Protein AF-A0A7X2PR25-F1 (afdb_monomer)

pLDDT: mean 84.82, std 14.78, range [32.62, 98.62]

Solvent-accessible surface area (backbone atoms only — not comparable to full-atom values): 17372 Å² total; per-residue (Å²): 118,84,90,76,64,75,69,48,76,54,63,81,80,82,67,88,71,56,60,63,46,64,63,50,50,54,50,14,52,49,30,36,76,72,67,39,48,70,64,11,59,69,45,47,76,82,60,57,52,80,49,73,50,61,50,38,61,45,50,44,28,50,53,42,59,85,92,48,44,73,52,78,23,48,79,36,41,43,49,41,97,84,40,73,79,85,50,60,90,47,39,72,68,87,49,50,49,30,48,68,75,87,45,59,40,67,55,57,40,66,45,67,88,62,92,65,80,80,70,97,30,67,47,63,64,75,9,27,57,67,64,72,66,59,55,54,47,43,21,72,56,40,76,55,44,81,36,93,67,20,56,61,35,71,35,55,19,61,50,42,53,60,11,51,53,49,31,52,48,32,60,75,63,73,34,32,36,44,34,23,38,35,79,36,9,46,17,49,45,28,16,51,36,51,22,45,78,69,74,44,44,86,32,49,47,25,44,36,27,36,64,33,52,46,62,40,47,53,33,44,43,54,50,76,79,32,23,78,28,21,36,39,38,38,36,45,34,48,52,75,84,55,64,57,42,47,51,42,26,50,49,31,39,50,38,32,74,73,65,45,51,76,32,52,46,42,70,48,48,37,57,74,44,99,47,79,77,31,50,31,27,27,90,62,32,83,70,18,78,45,20,68,63,54,48,48,54,55,50,52,53,44,64,75,58,36,84,74,78,76,74,77,74,75,79,83,125

Sequence (317 aa):
MRKGISTYLVDQAGRGRSGFDESVIQEGAAMIRNGDVKGGMALLPGFPRITDNGAWTRWFGHLDPPGSNILTGKLIRHSDAADPQTDGAVHGNDYIPAYPLAAGDSSVAARSGAIGQAPAGPNDYLALEYYKQLVPNSEVTLPGSICNACEPKEIAPANTWTPLDLALLVEKLGGAVVATHSQSGAMGHHMVRILKERGHLGLLKGLVTIEGSCSLPNSGLKAGDFDTIPYLALKGNYTATSEVCQTTVDQINARRAEGHGSAKAEYIKLDEVKNPVFKGTTHMMMLGTNHLDVADVILNWTDENIPLKKAAGKPKK

Nearest PDB structures (foldseek):
  4j7a-assembly2_C  TM=5.927E-01  e=1.042E-02  uncultured bacterium
  4wy5-assembly1_B  TM=5.356E-01  e=2.531E-03  Rhizomucor miehei
  5iq3-assembly1_A  TM=6.473E-01  e=3.156E-02  uncultured bacterium
  6z69-assembly1_A  TM=5.310E-01  e=1.705E-02  Pseudonocardia thermophila

Foldseek 3Di:
DVPPADEDEPAPPDDPPLPADCVLLVVLVVCVVVPNPVVSVVSDDDFDWQDLQRQLVQAFADWPPPPDGLFGTDRDGQLRPPGDPPLVVFADNPDTALFPQVDFDPCQQVVPPPPDDDRNGRSRSVRGPVVSSRDGNNLQNPAWAADPLAVVRTGGSLLHPLLVVVLVVLVVVQAHAYEYAAACLSSQLLVCLVCVVVVNNVRYQEYEYQNYADANRNNSHDLLSCLAHAYEYEYAGSDDDDPRLVVSQVRVVVCVVVVRHDAHYDYDYQVPPPDCLRRNQGRVNCNGNSNVVVVCVVVVSCVVGGDDDDPPPDPDD

Structure (mmCIF, N/CA/C/O backbone):
data_AF-A0A7X2PR25-F1
#
_entry.id   AF-A0A7X2PR25-F1
#
loop_
_atom_site.group_PDB
_atom_site.id
_atom_site.type_symbol
_atom_site.label_atom_id
_atom_site.label_alt_id
_atom_site.label_comp_id
_atom_site.label_asym_id
_atom_site.label_entity_id
_atom_site.label_seq_id
_atom_site.pdbx_PDB_ins_code
_atom_site.Cartn_x
_atom_site.Cartn_y
_atom_site.Cartn_z
_atom_site.occupancy
_atom_site.B_iso_or_equiv
_atom_site.auth_seq_id
_atom_site.auth_comp_id
_atom_site.auth_asym_id
_atom_site.auth_atom_id
_atom_site.pdbx_PDB_model_num
ATOM 1 N N . MET A 1 1 ? -6.107 -20.885 10.056 1.00 48.97 1 MET A N 1
ATOM 2 C CA . MET A 1 1 ? -6.014 -19.493 10.547 1.00 48.97 1 MET A CA 1
ATOM 3 C C . MET A 1 1 ? -5.283 -19.486 11.876 1.00 48.97 1 MET A C 1
ATOM 5 O O . MET A 1 1 ? -5.781 -20.105 12.811 1.00 48.97 1 MET A O 1
ATOM 9 N N . ARG A 1 2 ? -4.123 -18.826 11.976 1.00 45.19 2 ARG A N 1
ATOM 10 C CA . ARG A 1 2 ? -3.525 -18.526 13.287 1.00 45.19 2 ARG A CA 1
ATOM 11 C C . ARG A 1 2 ? -4.473 -17.536 13.995 1.00 45.19 2 ARG A C 1
ATOM 13 O O . ARG A 1 2 ? -4.915 -16.582 13.368 1.00 45.19 2 ARG A O 1
ATOM 20 N N . LYS A 1 3 ? -4.876 -17.823 15.238 1.00 61.12 3 LYS A N 1
ATOM 21 C CA . LYS A 1 3 ? -5.721 -16.972 16.114 1.00 61.12 3 LYS A CA 1
ATOM 22 C C . LYS A 1 3 ? -7.195 -16.706 15.734 1.00 61.12 3 LYS A C 1
ATOM 24 O O . LYS A 1 3 ? -7.876 -15.974 16.436 1.00 61.12 3 LYS A O 1
ATOM 29 N N . GLY A 1 4 ? -7.743 -17.328 14.688 1.00 58.19 4 GLY A N 1
ATOM 30 C CA . GLY A 1 4 ? -9.192 -17.261 14.401 1.00 58.19 4 GLY A CA 1
ATOM 31 C C . GLY A 1 4 ? -9.723 -15.901 13.913 1.00 58.19 4 GLY A C 1
ATOM 32 O O . GLY A 1 4 ? -10.938 -15.710 13.865 1.00 58.19 4 GLY A O 1
ATOM 33 N N . ILE A 1 5 ? -8.839 -14.980 13.519 1.00 59.59 5 ILE A N 1
ATOM 34 C CA . ILE A 1 5 ? -9.195 -13.674 12.950 1.00 59.59 5 ILE A CA 1
ATOM 35 C C . ILE A 1 5 ? -9.282 -13.805 11.431 1.00 59.59 5 ILE A C 1
ATOM 37 O O . ILE A 1 5 ? -8.290 -14.120 10.776 1.00 59.59 5 ILE A O 1
ATOM 41 N N . SER A 1 6 ? -10.470 -13.564 10.866 1.00 60.88 6 SER A N 1
ATOM 42 C CA . SER A 1 6 ? -10.643 -13.511 9.410 1.00 60.88 6 SER A CA 1
ATOM 43 C C . SER A 1 6 ? -9.975 -12.249 8.863 1.00 60.88 6 SER A C 1
ATOM 45 O O . SER A 1 6 ? -10.562 -11.168 8.908 1.00 60.88 6 SER A O 1
ATOM 47 N N . THR A 1 7 ? -8.748 -12.405 8.372 1.00 61.25 7 THR A N 1
ATOM 48 C CA . THR A 1 7 ? -7.957 -11.339 7.748 1.00 61.25 7 THR A CA 1
ATOM 49 C C . THR A 1 7 ? -7.910 -11.553 6.244 1.00 61.25 7 THR A C 1
ATOM 51 O O . THR A 1 7 ? -7.587 -12.647 5.780 1.00 61.25 7 THR A O 1
ATOM 54 N N . TYR A 1 8 ? -8.208 -10.497 5.491 1.00 65.62 8 TYR A N 1
ATOM 55 C CA . TYR A 1 8 ? -8.125 -10.497 4.036 1.00 65.62 8 TYR A CA 1
ATOM 56 C C . TYR A 1 8 ? -6.969 -9.592 3.630 1.00 65.62 8 TYR A C 1
ATOM 58 O O . TYR A 1 8 ? -6.964 -8.398 3.938 1.00 65.62 8 TYR A O 1
ATOM 66 N N . LEU A 1 9 ? -5.972 -10.189 2.984 1.00 63.75 9 LEU A N 1
ATOM 67 C CA . LEU A 1 9 ? -4.857 -9.461 2.406 1.00 63.75 9 LEU A CA 1
ATOM 68 C C . LEU A 1 9 ? -5.239 -9.050 0.987 1.00 63.75 9 LEU A C 1
ATOM 70 O O . LEU A 1 9 ? -5.514 -9.903 0.143 1.00 63.75 9 LEU A O 1
ATOM 74 N N . VAL A 1 10 ? -5.254 -7.746 0.744 1.00 62.91 10 VAL A N 1
ATOM 75 C CA . VAL A 1 10 ? -5.417 -7.173 -0.587 1.00 62.91 10 VAL A CA 1
ATOM 76 C C . VAL A 1 10 ? -4.028 -6.885 -1.128 1.00 62.91 10 VAL A C 1
ATOM 78 O O . VAL A 1 10 ? -3.512 -5.769 -1.039 1.00 62.91 10 VAL A O 1
ATOM 81 N N . ASP A 1 11 ? -3.417 -7.938 -1.649 1.00 60.09 11 ASP A N 1
ATOM 82 C CA . ASP A 1 11 ? -2.141 -7.869 -2.344 1.00 60.09 11 ASP A CA 1
ATOM 83 C C . ASP A 1 11 ? -2.355 -8.275 -3.807 1.00 60.09 11 ASP A C 1
ATOM 85 O O . ASP A 1 11 ? -3.108 -9.208 -4.099 1.00 60.09 11 ASP A O 1
ATOM 89 N N . GLN A 1 12 ? -1.716 -7.567 -4.739 1.00 50.91 12 GLN A N 1
ATOM 90 C CA . GLN A 1 12 ? -1.838 -7.809 -6.181 1.00 50.91 12 GLN A CA 1
ATOM 91 C C . GLN A 1 12 ? -1.018 -9.028 -6.632 1.00 50.91 12 GLN A C 1
ATOM 93 O O . GLN A 1 12 ? -0.518 -9.065 -7.752 1.00 50.91 12 GLN A O 1
ATOM 98 N N . ALA A 1 13 ? -0.846 -10.043 -5.785 1.00 35.53 13 ALA A N 1
ATOM 99 C CA . ALA A 1 13 ? 0.068 -11.139 -6.063 1.00 35.53 13 ALA A CA 1
ATOM 100 C C . ALA A 1 13 ? -0.389 -11.985 -7.273 1.00 35.53 13 ALA A C 1
ATOM 102 O O . ALA A 1 13 ? -1.203 -12.903 -7.172 1.00 35.53 13 ALA A O 1
ATOM 103 N N . GLY A 1 14 ? 0.208 -11.700 -8.433 1.00 35.22 14 GLY A N 1
ATOM 104 C CA . GLY A 1 14 ? 0.633 -12.728 -9.383 1.00 35.22 14 GLY A CA 1
ATOM 105 C C . GLY A 1 14 ? -0.342 -13.181 -10.470 1.00 35.22 14 GLY A C 1
ATOM 106 O O . GLY A 1 14 ? -0.040 -14.168 -11.135 1.00 35.22 14 GLY A O 1
ATOM 107 N N . ARG A 1 15 ? -1.464 -12.493 -10.718 1.00 32.62 15 ARG A N 1
ATOM 108 C CA . ARG A 1 15 ? -2.238 -12.582 -11.979 1.00 32.62 15 ARG A CA 1
ATOM 109 C C . ARG A 1 15 ? -3.152 -11.364 -12.091 1.00 32.62 15 ARG A C 1
ATOM 111 O O . ARG A 1 15 ? -4.048 -11.207 -11.269 1.00 32.62 15 ARG A O 1
ATOM 118 N N . GLY A 1 16 ? -2.919 -10.530 -13.107 1.00 38.34 16 GLY A N 1
ATOM 119 C CA . GLY A 1 16 ? -3.658 -9.297 -13.392 1.00 38.34 16 GLY A CA 1
ATOM 120 C C . GLY A 1 16 ? -5.164 -9.513 -13.539 1.00 38.34 16 GLY A C 1
ATOM 121 O O . GLY A 1 16 ? -5.675 -9.729 -14.633 1.00 38.34 16 GLY A O 1
ATOM 122 N N . ARG A 1 17 ? -5.871 -9.469 -12.411 1.00 49.19 17 ARG A N 1
ATOM 123 C CA . ARG A 1 17 ? -7.314 -9.221 -12.345 1.00 49.19 17 ARG A CA 1
ATOM 124 C C . ARG A 1 17 ? -7.621 -7.963 -11.537 1.00 49.19 17 ARG A C 1
ATOM 126 O O . ARG A 1 17 ? -8.722 -7.827 -11.018 1.00 49.19 17 ARG A O 1
ATOM 133 N N . SER A 1 18 ? -6.667 -7.041 -11.450 1.00 58.44 18 SER A N 1
ATOM 134 C CA . SER A 1 18 ? -6.999 -5.623 -11.335 1.00 58.44 18 SER A CA 1
ATOM 135 C C . SER A 1 18 ? -7.824 -5.304 -12.587 1.00 58.44 18 SER A C 1
ATOM 137 O O . SER A 1 18 ? -7.409 -5.676 -13.689 1.00 58.44 18 SER A O 1
ATOM 139 N N . GLY A 1 19 ? -9.037 -4.765 -12.440 1.00 68.12 19 GLY A N 1
ATOM 140 C CA . GLY A 1 19 ? -9.926 -4.530 -13.585 1.00 68.12 19 GLY A CA 1
ATOM 141 C C . GLY A 1 19 ? -9.193 -3.805 -14.722 1.00 68.12 19 GLY A C 1
ATOM 142 O O . GLY A 1 19 ? -8.324 -2.975 -14.464 1.00 68.12 19 GLY A O 1
ATOM 143 N N . PHE A 1 20 ? -9.483 -4.148 -15.975 1.00 82.81 20 PHE A N 1
ATOM 144 C CA . PHE A 1 20 ? -8.856 -3.509 -17.131 1.00 82.81 20 PHE A CA 1
ATOM 145 C C . PHE A 1 20 ? -9.855 -3.336 -18.272 1.00 82.81 20 PHE A C 1
ATOM 147 O O . PHE A 1 20 ? -10.776 -4.140 -18.418 1.00 82.81 20 PHE A O 1
ATOM 154 N N . ASP A 1 21 ? -9.655 -2.294 -19.073 1.00 84.88 21 ASP A N 1
ATOM 155 C CA . ASP A 1 21 ? -10.381 -2.054 -20.313 1.00 84.88 21 ASP A CA 1
ATOM 156 C C . ASP A 1 21 ? -9.527 -2.512 -21.502 1.00 84.88 21 ASP A C 1
ATOM 158 O O . ASP A 1 21 ? -8.534 -1.881 -21.873 1.00 84.88 21 ASP A O 1
ATOM 162 N N . GLU A 1 22 ? -9.899 -3.648 -22.094 1.00 87.25 22 GLU A N 1
ATOM 163 C CA . GLU A 1 22 ? -9.218 -4.184 -23.275 1.00 87.25 22 GLU A CA 1
ATOM 164 C C . GLU A 1 22 ? -9.413 -3.295 -24.512 1.00 87.25 22 GLU A C 1
ATOM 166 O O . GLU A 1 22 ? -8.563 -3.288 -25.407 1.00 87.25 22 GLU A O 1
ATOM 171 N N . SER A 1 23 ? -10.519 -2.544 -24.578 1.00 88.69 23 SER A N 1
ATOM 172 C CA . SER A 1 23 ? -10.903 -1.811 -25.786 1.00 88.69 23 SER A CA 1
ATOM 173 C C . SER A 1 23 ? -9.858 -0.769 -26.177 1.00 88.69 23 SER A C 1
ATOM 175 O O . SER A 1 23 ? -9.496 -0.692 -27.348 1.00 88.69 23 SER A O 1
ATOM 177 N N . VAL A 1 24 ? -9.265 -0.085 -25.195 1.00 86.88 24 VAL A N 1
ATOM 178 C CA . VAL A 1 24 ? -8.202 0.912 -25.388 1.00 86.88 24 VAL A CA 1
ATOM 179 C C . VAL A 1 24 ? -6.967 0.303 -26.070 1.00 86.88 24 VAL A C 1
ATOM 181 O O . VAL A 1 24 ? -6.376 0.897 -26.973 1.00 86.88 24 VAL A O 1
ATOM 184 N N . ILE A 1 25 ? -6.592 -0.923 -25.687 1.00 89.06 25 ILE A N 1
ATOM 185 C CA . ILE A 1 25 ? -5.450 -1.637 -26.277 1.00 89.06 25 ILE A CA 1
ATOM 186 C C . ILE A 1 25 ? -5.783 -2.083 -27.703 1.00 89.06 25 ILE A C 1
ATOM 188 O O . ILE A 1 25 ? -4.958 -1.941 -28.609 1.00 89.06 25 ILE A O 1
ATOM 192 N N . GLN A 1 26 ? -6.987 -2.622 -27.913 1.00 92.12 26 GLN A N 1
ATOM 193 C CA . GLN A 1 26 ? -7.424 -3.101 -29.225 1.00 92.12 26 GLN A CA 1
ATOM 194 C C . GLN A 1 26 ? -7.582 -1.957 -30.231 1.00 92.12 26 GLN A C 1
ATOM 196 O O . GLN A 1 26 ? -7.205 -2.117 -31.394 1.00 92.12 26 GLN A O 1
ATOM 201 N N . GLU A 1 27 ? -8.075 -0.802 -29.786 1.00 93.31 27 GLU A N 1
ATOM 202 C CA . GLU A 1 27 ? -8.177 0.416 -30.587 1.00 93.31 27 GLU A CA 1
ATOM 203 C C . GLU A 1 27 ? -6.787 0.919 -30.986 1.00 93.31 27 GLU A C 1
ATOM 205 O O . GLU A 1 27 ? -6.514 1.080 -32.178 1.00 93.31 27 GLU A O 1
ATOM 210 N N . GLY A 1 28 ? -5.861 1.037 -30.027 1.00 93.50 28 GLY A N 1
ATOM 211 C CA . GLY A 1 28 ? -4.474 1.405 -30.316 1.00 93.50 28 GLY A CA 1
ATOM 212 C C . GLY A 1 28 ? -3.805 0.449 -31.310 1.00 93.50 28 GLY A C 1
ATOM 213 O O . GLY A 1 28 ? -3.179 0.876 -32.284 1.00 93.50 28 GLY A O 1
ATOM 214 N N . ALA A 1 29 ? -4.002 -0.860 -31.133 1.00 92.50 29 ALA A N 1
ATOM 215 C CA . ALA A 1 29 ? -3.489 -1.874 -32.051 1.00 92.50 29 ALA A CA 1
ATOM 216 C C . ALA A 1 29 ? -4.117 -1.777 -33.454 1.00 92.50 29 ALA A C 1
ATOM 218 O O . ALA A 1 29 ? -3.425 -1.977 -34.455 1.00 92.50 29 ALA A O 1
ATOM 219 N N . ALA A 1 30 ? -5.414 -1.475 -33.552 1.00 95.25 30 ALA A N 1
ATOM 220 C CA . ALA A 1 30 ? -6.093 -1.272 -34.827 1.00 95.25 30 ALA A CA 1
ATOM 221 C C . ALA A 1 30 ? -5.568 -0.027 -35.559 1.00 95.25 30 ALA A C 1
ATOM 223 O O . ALA A 1 30 ? -5.300 -0.105 -36.758 1.00 95.25 30 ALA A O 1
ATOM 224 N N . MET A 1 31 ? -5.343 1.080 -34.845 1.00 96.56 31 MET A N 1
ATOM 225 C CA . MET A 1 3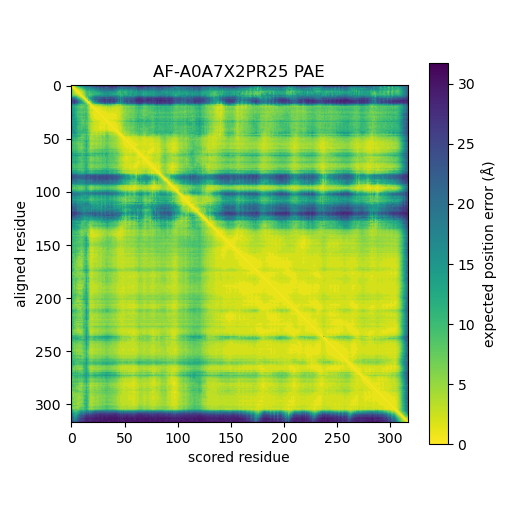1 ? -4.753 2.300 -35.408 1.00 96.56 31 MET A CA 1
ATOM 226 C C . MET A 1 31 ? -3.351 2.047 -35.974 1.00 96.56 31 MET A C 1
ATOM 228 O O . MET A 1 31 ? -3.080 2.418 -37.116 1.00 96.56 31 MET A O 1
ATOM 232 N N . ILE A 1 32 ? -2.499 1.321 -35.236 1.00 95.94 32 ILE A N 1
ATOM 233 C CA . ILE A 1 32 ? -1.157 0.933 -35.702 1.00 95.94 32 ILE A CA 1
ATOM 234 C C . ILE A 1 32 ? -1.245 0.096 -36.985 1.00 95.94 32 ILE A C 1
ATOM 236 O O . ILE A 1 32 ? -0.543 0.387 -37.954 1.00 95.94 32 ILE A O 1
ATOM 240 N N . ARG A 1 33 ? -2.124 -0.918 -37.027 1.00 95.38 33 ARG A N 1
ATOM 241 C CA . ARG A 1 33 ? -2.319 -1.761 -38.224 1.00 95.38 33 ARG A CA 1
ATOM 242 C C . ARG A 1 33 ? -2.803 -0.966 -39.439 1.00 95.38 33 ARG A C 1
ATOM 244 O O . ARG A 1 33 ? -2.464 -1.325 -40.561 1.00 95.38 33 ARG A O 1
ATOM 251 N N . ASN A 1 34 ? -3.547 0.112 -39.211 1.00 96.19 34 ASN A N 1
ATOM 252 C CA . ASN A 1 34 ? -4.067 0.993 -40.255 1.00 96.19 34 ASN A CA 1
ATOM 253 C C . ASN A 1 34 ? -3.103 2.136 -40.630 1.00 96.19 34 ASN A C 1
ATOM 255 O O . ASN A 1 34 ? -3.469 3.010 -41.412 1.00 96.19 34 ASN A O 1
ATOM 259 N N . GLY A 1 35 ? -1.875 2.133 -40.102 1.00 96.19 35 GLY A N 1
ATOM 260 C CA . GLY A 1 35 ? -0.824 3.093 -40.448 1.00 96.19 35 GLY A CA 1
ATOM 261 C C . GLY A 1 35 ? -0.752 4.333 -39.553 1.00 96.19 35 GLY A C 1
ATOM 262 O O . GLY A 1 35 ? 0.221 5.080 -39.656 1.00 96.19 35 GLY A O 1
ATOM 263 N N . ASP A 1 36 ? -1.696 4.537 -38.628 1.00 96.12 36 ASP A N 1
ATOM 264 C CA . ASP A 1 36 ? -1.604 5.593 -37.613 1.00 96.12 36 ASP A CA 1
ATOM 265 C C . ASP A 1 36 ? -0.841 5.099 -36.379 1.00 96.12 36 ASP A C 1
ATOM 267 O O . ASP A 1 36 ? -1.388 4.834 -35.305 1.00 96.12 36 ASP A O 1
ATOM 271 N N . VAL A 1 37 ? 0.472 4.958 -36.552 1.00 95.56 37 VAL A N 1
ATOM 272 C CA . VAL A 1 37 ? 1.366 4.497 -35.485 1.00 95.56 37 VAL A CA 1
ATOM 273 C C . VAL A 1 37 ? 1.380 5.481 -34.314 1.00 95.56 37 VAL A C 1
ATOM 275 O O . VAL A 1 37 ? 1.369 5.060 -33.162 1.00 95.56 37 VAL A O 1
ATOM 278 N N . LYS A 1 38 ? 1.388 6.793 -34.582 1.00 95.25 38 LYS A N 1
ATOM 279 C CA . LYS A 1 38 ? 1.473 7.813 -33.528 1.00 95.25 38 LYS A CA 1
ATOM 280 C C . LYS A 1 38 ? 0.204 7.837 -32.677 1.00 95.25 38 LYS A C 1
ATOM 282 O O . LYS A 1 38 ? 0.315 7.858 -31.454 1.00 95.25 38 LYS A O 1
ATOM 287 N N . GLY A 1 39 ? -0.968 7.832 -33.310 1.00 93.31 39 GLY A N 1
ATOM 288 C CA . GLY A 1 39 ? -2.249 7.803 -32.613 1.00 93.31 39 GLY A CA 1
ATOM 289 C C . GLY A 1 39 ? -2.443 6.499 -31.844 1.00 93.31 39 GLY A C 1
ATOM 290 O O . GLY A 1 39 ? -2.768 6.532 -30.661 1.00 93.31 39 GLY A O 1
ATOM 291 N N . GLY A 1 40 ? -2.120 5.357 -32.457 1.00 92.75 40 GLY A N 1
ATOM 292 C CA . GLY A 1 40 ? -2.239 4.072 -31.775 1.00 92.75 40 GLY A CA 1
ATOM 293 C C . GLY A 1 40 ? -1.292 3.917 -30.582 1.00 92.75 40 GLY A C 1
ATOM 294 O O . GLY A 1 40 ? -1.711 3.442 -29.530 1.00 92.75 40 GLY A O 1
ATOM 295 N N . MET A 1 41 ? -0.046 4.395 -30.684 1.00 91.44 41 MET A N 1
ATOM 296 C CA . MET A 1 41 ? 0.888 4.423 -29.549 1.00 91.44 41 MET A CA 1
ATOM 297 C C . MET A 1 41 ? 0.440 5.370 -28.428 1.00 91.44 41 MET A C 1
ATOM 299 O O . MET A 1 41 ? 0.775 5.123 -27.274 1.00 91.44 41 MET A O 1
ATOM 303 N N . ALA A 1 42 ? -0.311 6.432 -28.740 1.00 90.62 42 ALA A N 1
ATOM 304 C CA . ALA A 1 42 ? -0.849 7.353 -27.737 1.00 90.62 42 ALA A CA 1
ATOM 305 C C . ALA A 1 42 ? -2.007 6.750 -26.922 1.00 90.62 42 ALA A C 1
ATOM 307 O O . ALA A 1 42 ? -2.245 7.196 -25.802 1.00 90.62 42 ALA A O 1
ATOM 308 N N . LEU A 1 43 ? -2.707 5.744 -27.462 1.00 87.31 43 LEU A N 1
ATOM 309 C CA . LEU A 1 43 ? -3.751 5.008 -26.743 1.00 87.31 43 LEU A CA 1
ATOM 310 C C . LEU A 1 43 ? -3.192 3.899 -25.851 1.00 87.31 43 LEU A C 1
ATOM 312 O O . LEU A 1 43 ? -3.844 3.507 -24.889 1.00 87.31 43 LEU A O 1
ATOM 316 N N . LEU A 1 44 ? -1.996 3.380 -26.143 1.00 85.31 44 LEU A N 1
ATOM 317 C CA . LEU A 1 44 ? -1.433 2.297 -25.348 1.00 85.31 44 LEU A CA 1
ATOM 318 C C . LEU A 1 44 ? -1.096 2.788 -23.928 1.00 85.31 44 LEU A C 1
ATOM 320 O O . LEU A 1 44 ? -0.267 3.688 -23.763 1.00 85.31 44 LEU A O 1
ATOM 324 N N . PRO A 1 45 ? -1.703 2.194 -22.888 1.00 82.06 45 PRO A N 1
ATOM 325 C CA . PRO A 1 45 ? -1.512 2.635 -21.518 1.00 82.06 45 PRO A CA 1
ATOM 326 C C . PRO A 1 45 ? -0.091 2.321 -21.044 1.00 82.06 45 PRO A C 1
ATOM 328 O O . PRO A 1 45 ? 0.432 1.218 -21.228 1.00 82.06 45 PRO A O 1
ATOM 331 N N . GLY A 1 46 ? 0.520 3.278 -20.349 1.00 82.81 46 GLY A N 1
ATOM 332 C CA . GLY A 1 46 ? 1.674 2.985 -19.512 1.00 82.81 46 GLY A CA 1
ATOM 333 C C . GLY A 1 46 ? 1.203 2.229 -18.277 1.00 82.81 46 GLY A C 1
ATOM 334 O O . GLY A 1 46 ? 0.516 2.806 -17.441 1.00 82.81 46 GLY A O 1
ATOM 335 N N . PHE A 1 47 ? 1.563 0.954 -18.148 1.00 80.56 47 PHE A N 1
ATOM 336 C CA . PHE A 1 47 ? 1.240 0.171 -16.958 1.00 80.56 47 PHE A CA 1
ATOM 337 C C . PHE A 1 47 ? 2.213 0.506 -15.820 1.00 80.56 47 PHE A C 1
ATOM 339 O O . PHE A 1 47 ? 3.385 0.118 -15.892 1.00 80.56 47 PHE A O 1
ATOM 346 N N . PRO A 1 48 ? 1.782 1.231 -14.771 1.00 78.19 48 PRO A N 1
ATOM 347 C CA . PRO A 1 48 ? 2.684 1.649 -13.717 1.00 78.19 48 PRO A CA 1
ATOM 348 C C . PRO A 1 48 ? 3.114 0.444 -12.882 1.00 78.19 48 PRO A C 1
ATOM 350 O O . PRO A 1 48 ? 2.298 -0.362 -12.434 1.00 78.19 48 PRO A O 1
ATOM 353 N N . ARG A 1 49 ? 4.419 0.381 -12.635 1.00 82.69 49 ARG A N 1
ATOM 354 C CA . ARG A 1 49 ? 5.081 -0.453 -11.633 1.00 82.69 49 ARG A CA 1
ATOM 355 C C . ARG A 1 49 ? 6.329 0.285 -11.162 1.00 82.69 49 ARG A C 1
ATOM 357 O O . ARG A 1 49 ? 6.822 1.167 -11.870 1.00 82.69 49 ARG A O 1
ATOM 364 N N . ILE A 1 50 ? 6.874 -0.075 -10.002 1.00 83.38 50 ILE A N 1
ATOM 365 C CA . ILE A 1 50 ? 8.229 0.378 -9.674 1.00 83.38 50 ILE A CA 1
ATOM 366 C C . ILE A 1 50 ? 9.208 -0.166 -10.725 1.00 83.38 50 ILE A C 1
ATOM 368 O O . ILE A 1 50 ? 9.051 -1.285 -11.219 1.00 83.38 50 ILE A O 1
ATOM 372 N N . THR A 1 51 ? 10.185 0.651 -11.112 1.00 84.56 51 THR A N 1
ATOM 373 C CA . THR A 1 51 ? 11.212 0.248 -12.075 1.00 84.56 51 THR A CA 1
ATOM 374 C C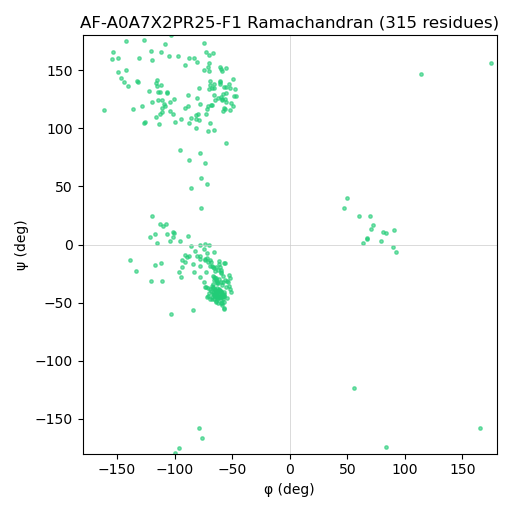 . THR A 1 51 ? 12.158 -0.772 -11.450 1.00 84.56 51 THR A C 1
ATOM 376 O O . THR A 1 51 ? 12.389 -0.747 -10.243 1.00 84.56 51 THR A O 1
ATOM 379 N N . ASP A 1 52 ? 12.759 -1.635 -12.268 1.00 82.56 52 ASP A N 1
ATOM 380 C CA . ASP A 1 52 ? 13.708 -2.647 -11.777 1.00 82.56 52 ASP A CA 1
ATOM 381 C C . ASP A 1 52 ? 14.934 -1.998 -11.118 1.00 82.56 52 ASP A C 1
ATOM 383 O O . ASP A 1 52 ? 15.383 -2.442 -10.062 1.00 82.56 52 ASP A O 1
ATOM 387 N N . ASN A 1 53 ? 15.403 -0.880 -11.691 1.00 85.00 53 ASN A N 1
ATOM 388 C CA . ASN A 1 53 ? 16.407 -0.010 -11.079 1.00 85.00 53 ASN A CA 1
ATOM 389 C C . ASN A 1 53 ? 15.959 0.492 -9.708 1.00 85.00 53 ASN A C 1
ATOM 391 O O . ASN A 1 53 ? 16.676 0.316 -8.732 1.00 85.00 53 ASN A O 1
ATOM 395 N N . GLY A 1 54 ? 14.784 1.128 -9.644 1.00 86.75 54 GLY A N 1
ATOM 396 C CA . GLY A 1 54 ? 14.289 1.737 -8.417 1.00 86.75 54 GLY A CA 1
ATOM 397 C C . GLY A 1 54 ? 14.040 0.708 -7.323 1.00 86.75 54 GLY A C 1
ATOM 398 O O . GLY A 1 54 ? 14.250 1.011 -6.157 1.00 86.75 54 GLY A O 1
ATOM 399 N N . ALA A 1 55 ? 13.630 -0.504 -7.687 1.00 85.88 55 ALA A N 1
ATOM 400 C CA . ALA A 1 55 ? 13.478 -1.595 -6.743 1.00 85.88 55 ALA A CA 1
ATOM 401 C C . ALA A 1 55 ? 14.829 -2.084 -6.203 1.00 85.88 55 ALA A C 1
ATOM 403 O O . ALA A 1 55 ? 14.992 -2.206 -4.990 1.00 85.88 55 ALA A O 1
ATOM 404 N N . TRP A 1 56 ? 15.812 -2.308 -7.084 1.00 85.25 56 TRP A N 1
ATOM 405 C CA . TRP A 1 56 ? 17.162 -2.703 -6.675 1.00 85.25 56 TRP A CA 1
ATOM 406 C C . TRP A 1 56 ? 17.777 -1.688 -5.712 1.00 85.25 56 TRP A C 1
ATOM 408 O O . TRP A 1 56 ? 18.127 -2.040 -4.586 1.00 85.25 56 TRP A O 1
ATOM 418 N N . THR A 1 57 ? 17.817 -0.418 -6.123 1.00 86.25 57 THR A N 1
ATOM 419 C CA . THR A 1 57 ? 18.492 0.642 -5.367 1.00 86.25 57 THR A CA 1
ATOM 420 C C . THR A 1 57 ? 17.785 1.057 -4.085 1.00 86.25 57 THR A C 1
ATOM 422 O O . THR A 1 57 ? 18.341 1.829 -3.317 1.00 86.25 57 THR A O 1
ATOM 425 N N . ARG A 1 58 ? 16.540 0.621 -3.861 1.00 86.56 58 ARG A N 1
ATOM 426 C CA . ARG A 1 58 ? 15.805 0.923 -2.623 1.00 86.56 58 ARG A CA 1
ATOM 427 C C . ARG A 1 58 ? 15.922 -0.159 -1.564 1.00 86.56 58 ARG A C 1
ATOM 429 O O . ARG A 1 58 ? 15.721 0.149 -0.397 1.00 86.56 58 ARG A O 1
ATOM 436 N N . TRP A 1 59 ? 16.133 -1.413 -1.957 1.00 86.81 59 TRP A N 1
ATOM 437 C CA . TRP A 1 59 ? 15.948 -2.542 -1.039 1.00 86.81 59 TRP A CA 1
ATOM 438 C C . TRP A 1 59 ? 17.074 -3.561 -1.053 1.00 86.81 59 TRP A C 1
ATOM 440 O O . TRP A 1 59 ? 17.191 -4.335 -0.103 1.00 86.81 59 TRP A O 1
ATOM 450 N N . PHE A 1 60 ? 17.848 -3.626 -2.134 1.00 85.19 60 PHE A N 1
ATOM 451 C CA . PHE A 1 60 ? 18.742 -4.753 -2.366 1.00 85.19 60 PHE A CA 1
ATOM 452 C C . PHE A 1 60 ? 20.202 -4.361 -2.484 1.00 85.19 60 PHE A C 1
ATOM 454 O O . PHE A 1 60 ? 21.044 -5.163 -2.076 1.00 85.19 60 PHE A O 1
ATOM 461 N N . GLY A 1 61 ? 20.517 -3.172 -2.999 1.00 85.19 61 GLY A N 1
ATOM 462 C CA . GLY A 1 61 ? 21.903 -2.744 -3.102 1.00 85.19 61 GLY A CA 1
ATOM 463 C C . GLY A 1 61 ? 22.154 -1.552 -4.015 1.00 85.19 61 GLY A C 1
ATOM 464 O O . GLY A 1 61 ? 21.258 -0.784 -4.335 1.00 85.19 61 GLY A O 1
ATOM 465 N N . HIS A 1 62 ? 23.389 -1.434 -4.488 1.00 86.06 62 HIS A N 1
ATOM 466 C CA . HIS A 1 62 ? 23.874 -0.350 -5.337 1.00 86.06 62 HIS A CA 1
ATOM 467 C C . HIS A 1 62 ? 24.199 -0.823 -6.754 1.00 86.06 62 HIS A C 1
ATOM 469 O O . HIS A 1 62 ? 24.290 -2.022 -7.036 1.00 86.06 62 HIS A O 1
ATOM 475 N N . LEU A 1 63 ? 24.355 0.147 -7.655 1.00 84.94 63 LEU A N 1
ATOM 476 C CA . LEU A 1 63 ? 24.776 -0.052 -9.038 1.00 84.94 63 LEU A CA 1
ATOM 477 C C . LEU A 1 63 ? 26.143 0.603 -9.256 1.00 84.94 63 LEU A C 1
ATOM 479 O O . LEU A 1 63 ? 26.333 1.767 -8.902 1.00 84.94 63 LEU A O 1
ATOM 483 N N . ASP A 1 64 ? 27.069 -0.140 -9.860 1.00 83.69 64 ASP A N 1
ATOM 484 C CA . ASP A 1 64 ? 28.428 0.308 -10.179 1.00 83.69 64 ASP A CA 1
ATOM 485 C C . ASP A 1 64 ? 28.715 0.184 -11.691 1.00 83.69 64 ASP A C 1
ATOM 487 O O . ASP A 1 64 ? 28.420 -0.863 -12.277 1.00 83.69 64 ASP A O 1
ATOM 491 N N . PRO A 1 65 ? 29.273 1.216 -12.355 1.00 87.94 65 PRO A N 1
ATOM 492 C CA . PRO A 1 65 ? 29.582 2.549 -11.828 1.00 87.94 65 PRO A CA 1
ATOM 493 C C . PRO A 1 65 ? 28.323 3.387 -11.543 1.00 87.94 65 PRO A C 1
ATOM 495 O O . PRO A 1 65 ? 27.247 3.082 -12.075 1.00 87.94 65 PRO A O 1
ATOM 498 N N . PRO A 1 66 ? 28.432 4.476 -10.755 1.00 85.69 66 PRO A N 1
ATOM 499 C CA . PRO A 1 66 ? 27.339 5.426 -10.566 1.00 85.69 66 PRO A CA 1
ATOM 500 C C . PRO A 1 66 ? 26.764 5.916 -11.904 1.00 85.69 66 PRO A C 1
ATOM 502 O O . PRO A 1 66 ? 27.504 6.264 -12.822 1.00 85.69 66 PRO A O 1
ATOM 505 N N . GLY A 1 67 ? 25.434 5.943 -12.017 1.00 84.38 67 GLY A N 1
ATOM 506 C CA . GLY A 1 67 ? 24.726 6.308 -13.254 1.00 84.38 67 GLY A CA 1
ATOM 507 C C . GLY A 1 67 ? 24.428 5.137 -14.200 1.00 84.38 67 GLY A C 1
ATOM 508 O O . GLY A 1 67 ? 23.766 5.335 -15.219 1.00 84.38 67 GLY A O 1
ATOM 509 N N . SER A 1 68 ? 24.865 3.920 -13.868 1.00 87.38 68 SER A N 1
ATOM 510 C CA . SER A 1 68 ? 24.449 2.697 -14.564 1.00 87.38 68 SER A CA 1
ATOM 511 C C . SER A 1 68 ? 23.013 2.267 -14.204 1.00 87.38 68 SER A C 1
ATOM 513 O O . SER A 1 68 ? 22.344 2.868 -13.361 1.00 87.38 68 SER A O 1
ATOM 515 N N . ASN A 1 69 ? 22.502 1.239 -14.889 1.00 85.25 69 ASN A N 1
ATOM 516 C CA . ASN A 1 69 ? 21.199 0.621 -14.628 1.00 85.25 69 ASN A CA 1
ATOM 517 C C . ASN A 1 69 ? 21.345 -0.899 -14.447 1.00 85.25 69 ASN A C 1
ATOM 519 O O . ASN A 1 69 ? 22.428 -1.437 -14.650 1.00 85.25 69 ASN A O 1
ATOM 523 N N . ILE A 1 70 ? 20.263 -1.607 -14.115 1.00 77.12 70 ILE A N 1
ATOM 524 C CA . ILE A 1 70 ? 20.312 -3.064 -13.884 1.00 77.12 70 ILE A CA 1
ATOM 525 C C . ILE A 1 70 ? 20.747 -3.894 -15.107 1.00 77.12 70 ILE A C 1
ATOM 527 O O . ILE A 1 70 ? 21.066 -5.070 -14.966 1.00 77.12 70 ILE A O 1
ATOM 531 N N . LEU A 1 71 ? 20.759 -3.307 -16.307 1.00 76.69 71 LEU A N 1
ATOM 532 C CA . LEU A 1 71 ? 21.224 -3.953 -17.537 1.00 76.69 71 LEU A CA 1
ATOM 533 C C . LEU A 1 71 ? 22.684 -3.618 -17.866 1.00 76.69 71 LEU A C 1
ATOM 535 O O . LEU A 1 71 ? 23.318 -4.366 -18.604 1.00 76.69 71 LEU A O 1
ATOM 539 N N . THR A 1 72 ? 23.211 -2.494 -17.378 1.00 78.38 72 THR A N 1
ATO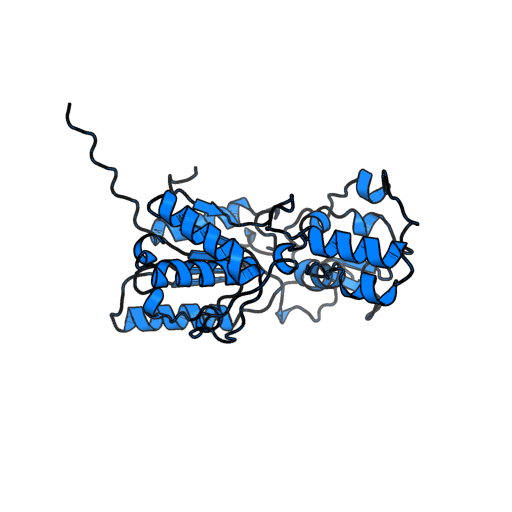M 540 C CA . THR A 1 72 ? 24.537 -1.976 -17.765 1.00 78.38 72 THR A CA 1
ATOM 541 C C . THR A 1 72 ? 25.540 -1.916 -16.619 1.00 78.38 72 THR A C 1
ATOM 543 O O . THR A 1 72 ? 26.735 -1.785 -16.870 1.00 78.38 72 THR A O 1
ATOM 546 N N . GLY A 1 73 ? 25.063 -1.977 -15.379 1.00 79.25 73 GLY A N 1
ATOM 547 C CA . GLY A 1 73 ? 25.859 -1.885 -14.165 1.00 79.25 73 GLY A CA 1
ATOM 548 C C . GLY A 1 73 ? 26.046 -3.226 -13.476 1.00 79.25 73 GLY A C 1
ATOM 549 O O . GLY A 1 73 ? 25.298 -4.182 -13.685 1.00 79.25 73 GLY A O 1
ATOM 550 N N . LYS A 1 74 ? 27.043 -3.274 -12.597 1.00 80.88 74 LYS A N 1
ATOM 551 C CA . LYS A 1 74 ? 27.218 -4.350 -11.632 1.00 80.88 74 LYS A CA 1
ATOM 552 C C . LYS A 1 74 ? 26.287 -4.113 -10.447 1.00 80.88 74 LYS A C 1
ATOM 554 O O . LYS A 1 74 ? 26.329 -3.060 -9.815 1.00 80.88 74 LYS A O 1
ATOM 559 N N . LEU A 1 75 ? 25.479 -5.119 -10.136 1.00 82.06 75 LEU A N 1
ATOM 560 C CA . LEU A 1 75 ? 24.616 -5.145 -8.962 1.00 82.06 75 LEU A CA 1
ATOM 561 C C . LEU A 1 75 ? 25.458 -5.532 -7.738 1.00 82.06 75 LEU A C 1
ATOM 563 O O . LEU A 1 75 ? 25.957 -6.654 -7.655 1.00 82.06 75 LEU A O 1
ATOM 567 N N . ILE A 1 76 ? 25.642 -4.595 -6.811 1.00 83.50 76 ILE A N 1
ATOM 568 C CA . ILE A 1 76 ? 26.342 -4.805 -5.537 1.00 83.50 76 ILE A CA 1
ATOM 569 C C . ILE A 1 76 ? 25.279 -4.893 -4.458 1.00 83.50 76 ILE A C 1
ATOM 571 O O . ILE A 1 76 ? 24.572 -3.917 -4.244 1.00 83.50 76 ILE A O 1
ATOM 575 N N . ARG A 1 77 ? 25.117 -6.043 -3.807 1.00 85.44 77 ARG A N 1
ATOM 576 C CA . ARG A 1 77 ? 24.092 -6.203 -2.772 1.00 85.44 77 ARG A CA 1
ATOM 577 C C . ARG A 1 77 ? 24.519 -5.483 -1.491 1.00 85.44 77 ARG A C 1
ATOM 579 O O . ARG A 1 77 ? 25.709 -5.436 -1.184 1.00 85.44 77 ARG A O 1
ATOM 586 N N . HIS A 1 78 ? 23.549 -5.007 -0.714 1.00 85.94 78 HIS A N 1
ATOM 587 C CA . HIS A 1 78 ? 23.824 -4.473 0.615 1.00 85.94 78 HIS A CA 1
ATOM 588 C C . HIS A 1 78 ? 24.618 -5.468 1.473 1.00 85.94 78 HIS A C 1
ATOM 590 O O . HIS A 1 78 ? 24.326 -6.671 1.479 1.00 85.94 78 HIS A O 1
ATOM 596 N N . SER A 1 79 ? 25.603 -4.949 2.206 1.00 83.94 79 SER A N 1
ATOM 597 C CA . SER A 1 79 ? 26.594 -5.691 3.002 1.00 83.94 79 SER A CA 1
ATOM 598 C C . SER A 1 79 ? 27.608 -6.538 2.216 1.00 83.94 79 SER A C 1
ATOM 600 O O . SER A 1 79 ? 28.425 -7.229 2.831 1.00 83.94 79 SER A O 1
ATOM 602 N N . ASP A 1 80 ? 27.624 -6.499 0.878 1.00 84.06 80 ASP A N 1
ATOM 603 C CA . ASP A 1 80 ? 28.761 -7.034 0.120 1.00 84.06 80 ASP A CA 1
ATOM 604 C C . ASP A 1 80 ? 29.996 -6.126 0.303 1.00 84.06 80 ASP A C 1
ATOM 606 O O . ASP A 1 80 ? 29.887 -4.934 0.566 1.00 84.06 80 ASP A O 1
ATOM 610 N N . ALA A 1 81 ? 31.208 -6.658 0.115 1.00 84.19 81 ALA A N 1
ATOM 611 C CA . ALA A 1 81 ? 32.449 -5.910 0.377 1.00 84.19 81 ALA A CA 1
ATOM 612 C C . ALA A 1 81 ? 32.617 -4.616 -0.451 1.00 84.19 81 ALA A C 1
ATOM 614 O O . ALA A 1 81 ? 33.397 -3.745 -0.075 1.00 84.19 81 ALA A O 1
ATOM 615 N N . ALA A 1 82 ? 31.920 -4.507 -1.585 1.00 81.75 82 ALA A N 1
ATOM 616 C CA . ALA A 1 82 ? 31.933 -3.328 -2.450 1.00 81.75 82 ALA A CA 1
ATOM 617 C C . ALA A 1 82 ? 30.760 -2.363 -2.176 1.00 81.75 82 ALA A C 1
ATOM 619 O O . ALA A 1 82 ? 30.608 -1.386 -2.905 1.00 81.75 82 ALA A O 1
ATOM 620 N N . ASP A 1 83 ? 29.925 -2.648 -1.172 1.00 82.31 83 ASP A N 1
ATOM 621 C CA . ASP A 1 83 ? 28.773 -1.832 -0.793 1.00 82.31 83 ASP A CA 1
ATOM 622 C C . ASP A 1 83 ? 29.235 -0.485 -0.198 1.00 82.31 83 ASP A C 1
ATOM 624 O O . ASP A 1 83 ? 29.984 -0.475 0.795 1.00 82.31 83 ASP A O 1
ATOM 628 N N . PRO A 1 84 ? 28.858 0.661 -0.797 1.00 79.06 84 PRO A N 1
ATOM 629 C CA . PRO A 1 84 ? 29.254 1.973 -0.303 1.00 79.06 84 PRO A CA 1
ATOM 630 C C . PRO A 1 84 ? 28.812 2.201 1.147 1.00 79.06 84 PRO A C 1
ATOM 632 O O . PRO A 1 84 ? 27.646 2.081 1.498 1.00 79.06 84 PRO A O 1
ATOM 635 N N . GLN A 1 85 ? 29.742 2.621 2.006 1.00 67.81 85 GLN A N 1
ATOM 636 C CA . GLN A 1 85 ? 29.462 2.848 3.433 1.00 67.81 85 GLN A CA 1
ATOM 637 C C . GLN A 1 85 ? 28.635 4.123 3.714 1.00 67.81 85 GLN A C 1
ATOM 639 O O . GLN A 1 85 ? 28.371 4.440 4.873 1.00 67.81 85 GLN A O 1
ATOM 644 N N . THR A 1 86 ? 28.248 4.883 2.684 1.00 61.84 86 THR A N 1
ATOM 645 C CA . THR A 1 86 ? 27.569 6.186 2.807 1.00 61.84 86 THR A CA 1
ATOM 646 C C . THR A 1 86 ? 26.106 6.094 3.236 1.00 61.84 86 THR A C 1
ATOM 648 O O . THR A 1 86 ? 25.535 7.101 3.650 1.00 61.84 86 THR A O 1
ATOM 651 N N . ASP A 1 87 ? 25.523 4.898 3.206 1.00 60.69 87 ASP A N 1
ATOM 652 C CA . ASP A 1 87 ? 24.084 4.681 3.381 1.00 60.69 87 ASP A CA 1
ATOM 653 C C . ASP A 1 87 ? 23.722 4.207 4.801 1.00 60.69 87 ASP A C 1
ATOM 655 O O . ASP A 1 87 ? 22.566 3.903 5.100 1.00 60.69 87 ASP A O 1
ATOM 659 N N . GLY A 1 88 ? 24.693 4.254 5.725 1.00 58.75 88 GLY A N 1
ATOM 660 C CA . GLY A 1 88 ? 24.547 3.861 7.133 1.00 58.75 88 GLY A CA 1
ATOM 661 C C . GLY A 1 88 ? 23.433 4.583 7.910 1.00 58.75 88 GLY A C 1
ATOM 662 O O . GLY A 1 88 ? 23.040 4.141 8.987 1.00 58.75 88 GLY A O 1
ATOM 663 N N . ALA A 1 89 ? 22.915 5.697 7.378 1.00 57.38 89 ALA A N 1
ATOM 664 C CA . ALA A 1 89 ? 21.765 6.416 7.928 1.00 57.38 89 ALA A CA 1
ATOM 665 C C . ALA A 1 89 ? 20.409 5.757 7.600 1.00 57.38 89 ALA A C 1
ATOM 667 O O . ALA A 1 89 ? 19.410 6.068 8.247 1.00 57.38 89 ALA A O 1
ATOM 668 N N . VAL A 1 90 ? 20.359 4.878 6.594 1.00 62.88 90 VAL A N 1
ATOM 669 C CA . VAL A 1 90 ? 19.132 4.242 6.088 1.00 62.88 90 VAL A CA 1
ATOM 670 C C . VAL A 1 90 ? 19.090 2.747 6.417 1.00 62.88 90 VAL A C 1
ATOM 672 O O . VAL A 1 90 ? 18.007 2.211 6.646 1.00 62.88 90 VAL A O 1
ATOM 675 N N . HIS A 1 91 ? 20.245 2.078 6.483 1.00 68.44 91 HIS A N 1
ATOM 676 C CA . HIS A 1 91 ? 20.362 0.682 6.910 1.00 68.44 91 HIS A CA 1
ATOM 677 C C . HIS A 1 91 ? 21.749 0.377 7.494 1.00 68.44 91 HIS A C 1
ATOM 679 O O . HIS A 1 91 ? 22.693 1.142 7.342 1.00 68.44 91 HIS A O 1
ATOM 685 N N . GLY A 1 92 ? 21.876 -0.761 8.177 1.00 68.38 92 GLY A N 1
ATOM 686 C CA . GLY A 1 92 ? 23.165 -1.275 8.643 1.00 68.38 92 GLY A CA 1
ATOM 687 C C . GLY A 1 92 ? 23.922 -1.999 7.528 1.00 68.38 92 GLY A C 1
ATOM 688 O O . GLY A 1 92 ? 23.308 -2.501 6.585 1.00 68.38 92 GLY A O 1
ATOM 689 N N . ASN A 1 93 ? 25.246 -2.078 7.671 1.00 71.38 93 ASN A N 1
ATOM 690 C CA . ASN A 1 93 ? 26.155 -2.747 6.725 1.00 71.38 93 ASN A CA 1
ATOM 691 C C . ASN A 1 93 ? 26.582 -4.149 7.213 1.00 71.38 93 ASN A C 1
ATOM 693 O O . ASN A 1 93 ? 27.533 -4.732 6.698 1.00 71.38 93 ASN A O 1
ATOM 697 N N . ASP A 1 94 ? 25.929 -4.664 8.261 1.00 82.12 94 ASP A N 1
ATOM 698 C CA . ASP A 1 94 ? 26.234 -5.935 8.929 1.00 82.12 94 ASP A CA 1
ATOM 699 C C . ASP A 1 94 ? 25.246 -7.065 8.583 1.00 82.12 94 ASP A C 1
ATOM 701 O O . ASP A 1 94 ? 25.349 -8.165 9.127 1.00 82.12 94 ASP A O 1
ATOM 705 N N . TYR A 1 95 ? 24.275 -6.818 7.699 1.00 85.44 95 TYR A N 1
ATOM 706 C CA . TYR A 1 95 ? 23.262 -7.799 7.307 1.00 85.44 95 TYR A CA 1
ATOM 707 C C . TYR A 1 95 ? 22.781 -7.616 5.865 1.00 85.44 95 TYR A C 1
ATOM 709 O O . TYR A 1 95 ? 22.685 -6.513 5.327 1.00 85.44 95 TYR A O 1
ATOM 717 N N . ILE A 1 96 ? 22.423 -8.730 5.239 1.00 87.31 96 ILE A N 1
A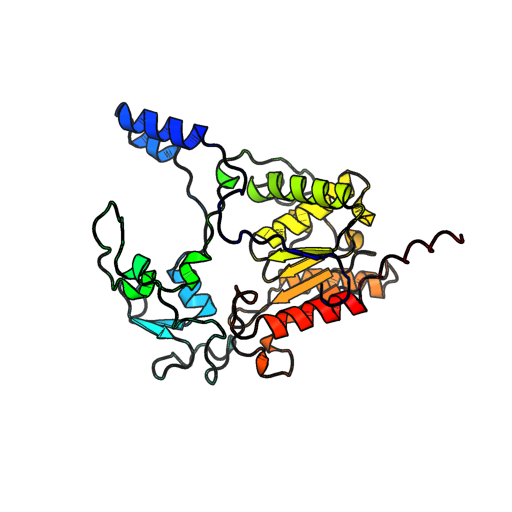TOM 718 C CA . ILE A 1 96 ? 21.897 -8.748 3.874 1.00 87.31 96 ILE A CA 1
ATOM 719 C C . ILE A 1 96 ? 20.371 -8.545 3.865 1.00 87.31 96 ILE A C 1
ATOM 721 O O . ILE A 1 96 ? 19.714 -8.814 4.877 1.00 87.31 96 ILE A O 1
ATOM 725 N N . PRO A 1 97 ? 19.782 -8.144 2.725 1.00 88.69 97 PRO A N 1
ATOM 726 C CA . PRO A 1 97 ? 18.335 -8.124 2.559 1.00 88.69 97 PRO A CA 1
ATOM 727 C C . PRO A 1 97 ? 17.724 -9.503 2.850 1.00 88.69 97 PRO A C 1
ATOM 729 O O . PRO A 1 97 ? 18.169 -10.518 2.310 1.00 88.69 97 PRO A O 1
ATOM 732 N N . ALA A 1 98 ? 16.684 -9.539 3.684 1.00 89.62 98 ALA A N 1
ATOM 733 C CA . ALA A 1 98 ? 15.950 -10.732 4.105 1.00 89.62 98 ALA A CA 1
ATOM 734 C C . ALA A 1 98 ? 14.988 -11.199 3.002 1.00 89.62 98 ALA A C 1
ATOM 736 O O . ALA A 1 98 ? 13.771 -11.263 3.174 1.00 89.62 98 ALA A O 1
ATOM 737 N N . TYR A 1 99 ? 15.537 -11.473 1.825 1.00 85.00 99 TYR A N 1
ATOM 738 C CA . TYR A 1 99 ? 14.799 -11.843 0.630 1.00 85.00 99 TYR A CA 1
ATOM 739 C C . TYR A 1 99 ? 15.608 -12.887 -0.162 1.00 85.00 99 TYR A C 1
ATOM 741 O O . TYR A 1 99 ? 16.834 -12.763 -0.243 1.00 85.00 99 TYR A O 1
ATOM 749 N N . PRO A 1 100 ? 14.977 -13.924 -0.747 1.00 77.12 100 PRO A N 1
ATOM 750 C CA . PRO A 1 100 ? 15.680 -14.997 -1.453 1.00 77.12 100 PRO A CA 1
ATOM 751 C C . PRO A 1 100 ? 16.237 -14.547 -2.820 1.00 77.12 100 PRO A C 1
ATOM 753 O O . PRO A 1 100 ? 15.787 -14.988 -3.872 1.00 77.12 100 PRO A O 1
ATOM 756 N N . LEU A 1 101 ? 17.262 -13.689 -2.814 1.00 70.44 101 LEU A N 1
ATOM 757 C CA . LEU A 1 101 ? 17.924 -13.167 -4.021 1.00 70.44 101 LEU A CA 1
ATOM 758 C C . LEU A 1 101 ? 18.702 -14.231 -4.812 1.00 70.44 101 LEU A C 1
ATOM 760 O O . LEU A 1 101 ? 19.014 -14.019 -5.976 1.00 70.44 101 LEU A O 1
ATOM 764 N N . ALA A 1 102 ? 19.024 -15.372 -4.198 1.00 64.38 102 ALA A N 1
ATOM 765 C CA . ALA A 1 102 ? 19.723 -16.473 -4.866 1.00 64.38 102 ALA A CA 1
ATOM 766 C C . ALA A 1 102 ? 18.792 -17.364 -5.710 1.00 64.38 102 ALA A C 1
ATOM 768 O O . ALA A 1 102 ? 19.270 -18.227 -6.444 1.00 64.38 102 ALA A O 1
ATOM 769 N N . ALA A 1 103 ? 17.472 -17.186 -5.601 1.00 65.44 103 ALA A N 1
ATOM 770 C CA . ALA A 1 103 ? 16.522 -17.886 -6.447 1.00 65.44 103 ALA A CA 1
ATOM 771 C C . ALA A 1 103 ? 16.426 -17.155 -7.796 1.00 65.44 103 ALA A C 1
ATOM 773 O O . ALA A 1 103 ? 15.952 -16.018 -7.871 1.00 65.44 103 ALA A O 1
ATOM 774 N N . GLY A 1 104 ? 16.922 -17.807 -8.847 1.00 68.69 104 GLY A N 1
ATOM 775 C CA . GLY A 1 104 ? 16.771 -17.377 -10.232 1.00 68.69 104 GLY A CA 1
ATOM 776 C C . GLY A 1 104 ? 15.865 -18.339 -10.993 1.00 68.69 104 GLY A C 1
ATOM 777 O O . GLY A 1 104 ? 15.998 -19.558 -10.864 1.00 68.69 104 GLY A O 1
ATOM 778 N N . ASP A 1 105 ? 14.962 -17.808 -11.811 1.00 71.88 105 ASP A N 1
ATOM 779 C CA . ASP A 1 105 ? 14.146 -18.636 -12.694 1.00 71.88 105 ASP A CA 1
ATOM 780 C C . ASP A 1 105 ? 14.930 -19.002 -13.951 1.00 71.88 105 ASP A C 1
ATOM 782 O O . ASP A 1 105 ? 15.139 -18.174 -14.840 1.00 71.88 105 ASP A O 1
ATOM 786 N N . SER A 1 106 ? 15.323 -20.271 -14.045 1.00 77.00 106 SER A N 1
ATOM 787 C CA . SER A 1 106 ? 16.023 -20.807 -15.217 1.00 77.00 106 SER A CA 1
ATOM 788 C C . SER A 1 106 ? 15.283 -20.572 -16.542 1.00 77.00 106 SER A C 1
ATOM 790 O O . SER A 1 106 ? 15.934 -20.367 -17.562 1.00 77.00 106 SER A O 1
ATOM 792 N N . SER A 1 107 ? 13.946 -20.530 -16.548 1.00 74.31 107 SER A N 1
ATOM 793 C CA . SER A 1 107 ? 13.148 -20.252 -17.750 1.00 74.31 107 SER A CA 1
ATOM 794 C C . SER A 1 107 ? 13.214 -18.781 -18.150 1.00 74.31 107 SER A C 1
ATOM 796 O O . SER A 1 107 ? 13.264 -18.477 -19.343 1.00 74.31 107 SER A O 1
ATOM 798 N N . VAL A 1 108 ? 13.249 -17.868 -17.171 1.00 73.88 108 VAL A N 1
ATOM 799 C CA . VAL A 1 108 ? 13.417 -16.426 -17.418 1.00 73.88 108 VAL A CA 1
ATOM 800 C C . VAL A 1 108 ? 14.847 -16.131 -17.866 1.00 73.88 108 VAL A C 1
ATOM 802 O O . VAL A 1 108 ? 15.029 -15.449 -18.875 1.00 73.88 108 VAL A O 1
ATOM 805 N N . ALA A 1 109 ? 15.850 -16.710 -17.195 1.00 74.25 109 ALA A N 1
ATOM 806 C CA . ALA A 1 109 ? 17.259 -16.597 -17.580 1.00 74.25 109 ALA A CA 1
ATOM 807 C C . ALA A 1 109 ? 17.498 -17.124 -19.005 1.00 74.25 109 ALA A C 1
ATOM 809 O O . ALA A 1 109 ? 18.139 -16.463 -19.822 1.00 74.25 109 ALA A O 1
ATOM 810 N N . ALA A 1 110 ? 16.912 -18.280 -19.335 1.00 75.94 110 ALA A N 1
ATOM 811 C CA . ALA A 1 110 ? 16.976 -18.874 -20.668 1.00 75.94 110 ALA A CA 1
ATOM 812 C C . ALA A 1 110 ? 16.083 -18.169 -21.704 1.00 75.94 110 ALA A C 1
ATOM 814 O O . ALA A 1 110 ? 16.103 -18.552 -22.875 1.00 75.94 110 ALA A O 1
ATOM 815 N N . ARG A 1 111 ? 15.287 -17.165 -21.299 1.00 74.06 111 ARG A N 1
ATOM 816 C CA . ARG A 1 111 ? 14.309 -16.472 -22.152 1.00 74.06 111 ARG A CA 1
ATOM 817 C C . ARG A 1 111 ? 13.395 -17.444 -22.907 1.00 74.06 111 ARG A C 1
ATOM 819 O O . ARG A 1 111 ? 13.090 -17.237 -24.084 1.00 74.06 111 ARG A O 1
ATOM 826 N N . SER A 1 112 ? 12.972 -18.517 -22.241 1.00 78.12 112 SER A N 1
ATOM 827 C CA . SER A 1 112 ? 12.138 -19.552 -22.849 1.00 78.12 112 SER A CA 1
ATOM 828 C C . SER A 1 112 ? 10.847 -18.933 -23.401 1.00 78.12 112 SER A C 1
ATOM 830 O O . SER A 1 112 ? 10.067 -18.342 -22.655 1.00 78.12 112 SER A O 1
ATOM 832 N N . GLY A 1 113 ? 10.646 -19.011 -24.721 1.00 77.81 113 GLY A N 1
ATOM 833 C CA . GLY A 1 113 ? 9.483 -18.435 -25.411 1.00 77.81 113 GLY A CA 1
ATOM 834 C C . GLY A 1 113 ? 9.547 -16.928 -25.708 1.00 77.81 113 GLY A C 1
ATOM 835 O O . GLY A 1 113 ? 8.531 -16.350 -26.091 1.00 77.81 113 GLY A O 1
ATOM 836 N N . ALA A 1 114 ? 10.698 -16.266 -25.548 1.00 74.81 114 ALA A N 1
ATOM 837 C CA . ALA A 1 114 ? 10.817 -14.839 -25.843 1.00 74.81 114 ALA A CA 1
ATOM 838 C C . ALA A 1 114 ? 10.633 -14.519 -27.340 1.00 74.81 114 ALA A C 1
ATOM 840 O O . ALA A 1 114 ? 11.226 -15.151 -28.209 1.00 74.81 114 ALA A O 1
ATOM 841 N N . ILE A 1 115 ? 9.843 -13.477 -27.624 1.00 70.38 115 ILE A N 1
ATOM 842 C CA . ILE A 1 115 ? 9.462 -13.047 -28.985 1.00 70.38 115 ILE A CA 1
ATOM 843 C C . ILE A 1 115 ? 10.445 -11.997 -29.552 1.00 70.38 115 ILE A C 1
ATOM 845 O O . ILE A 1 115 ? 10.465 -11.729 -30.750 1.00 70.38 115 ILE A O 1
ATOM 849 N N . GLY A 1 116 ? 11.280 -11.397 -28.698 1.00 69.00 116 GLY A N 1
ATOM 850 C CA . GLY A 1 116 ? 12.232 -10.344 -29.064 1.00 69.00 116 GLY A CA 1
ATOM 851 C C . GLY A 1 116 ? 13.687 -10.708 -28.774 1.00 69.00 116 GLY A C 1
ATOM 852 O O . GLY A 1 11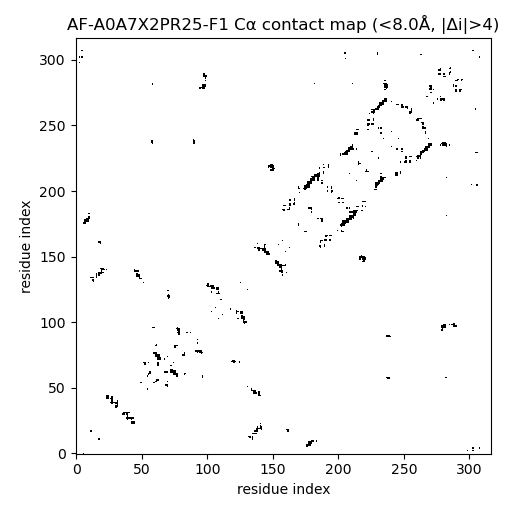6 ? 13.975 -11.646 -28.021 1.00 69.00 116 GLY A O 1
ATOM 853 N N . GLN A 1 117 ? 14.607 -9.920 -29.338 1.00 64.19 117 GLN A N 1
ATOM 854 C CA . GLN A 1 117 ? 16.046 -10.063 -29.105 1.00 64.19 117 GLN A CA 1
ATOM 855 C C . GLN A 1 117 ? 16.388 -10.006 -27.610 1.00 64.19 117 GLN A C 1
ATOM 857 O O . GLN A 1 117 ? 15.663 -9.410 -26.807 1.00 64.19 117 GLN A O 1
ATOM 862 N N . ALA A 1 118 ? 17.482 -10.668 -27.231 1.00 60.12 118 ALA A N 1
ATOM 863 C CA . ALA A 1 118 ? 17.983 -10.603 -25.867 1.00 60.12 118 ALA A CA 1
ATOM 864 C C . ALA A 1 118 ? 18.346 -9.149 -25.501 1.00 60.12 118 ALA A C 1
ATOM 866 O O . ALA A 1 118 ? 18.876 -8.428 -26.350 1.00 60.12 118 ALA A O 1
ATOM 867 N N . PRO A 1 119 ? 18.052 -8.695 -24.269 1.00 61.41 119 PRO A N 1
ATOM 868 C CA . PRO A 1 119 ? 18.533 -7.407 -23.790 1.00 61.41 119 PRO A CA 1
ATOM 869 C C . PRO A 1 119 ? 20.065 -7.399 -23.800 1.00 61.41 119 PRO A C 1
ATOM 871 O O . PRO A 1 119 ? 20.702 -8.437 -23.654 1.00 61.41 119 PRO A O 1
ATOM 874 N N . ALA A 1 120 ? 20.662 -6.218 -23.948 1.00 55.59 120 ALA A N 1
ATOM 875 C CA . ALA A 1 120 ? 22.117 -6.065 -24.029 1.00 55.59 120 ALA A CA 1
ATOM 876 C C . ALA A 1 120 ? 22.866 -6.342 -22.701 1.00 55.59 120 ALA A C 1
ATOM 878 O O . ALA A 1 120 ? 24.087 -6.222 -22.666 1.00 55.59 120 ALA A O 1
ATOM 879 N N . GLY A 1 121 ? 22.150 -6.676 -21.621 1.00 57.31 121 GLY A N 1
ATOM 880 C CA . GLY A 1 121 ? 22.695 -6.908 -20.280 1.00 57.31 121 GLY A CA 1
ATOM 881 C C . GLY A 1 121 ? 22.681 -8.383 -19.856 1.00 57.31 121 GLY A C 1
ATOM 882 O O . GLY A 1 121 ? 22.100 -9.218 -20.551 1.00 57.31 121 GLY A O 1
ATOM 883 N N . PRO A 1 122 ? 23.287 -8.731 -18.706 1.00 55.66 122 PRO A N 1
ATOM 884 C CA . PRO A 1 122 ? 23.297 -10.104 -18.199 1.00 55.66 122 PRO A CA 1
ATOM 885 C C . PRO A 1 122 ? 21.874 -10.600 -17.899 1.00 55.66 122 PRO A C 1
ATOM 887 O O . PRO A 1 122 ? 21.131 -9.962 -17.152 1.00 55.66 122 PRO A O 1
ATOM 890 N N . ASN A 1 123 ? 21.489 -11.750 -18.465 1.00 58.19 123 ASN A N 1
ATOM 891 C CA . ASN A 1 123 ? 20.134 -12.306 -18.317 1.00 58.19 123 ASN A CA 1
ATOM 892 C C . ASN A 1 123 ? 19.803 -12.705 -16.870 1.00 58.19 123 ASN A C 1
ATOM 894 O O . ASN A 1 123 ? 18.641 -12.651 -16.469 1.00 58.19 123 ASN A O 1
ATOM 898 N N . ASP A 1 124 ? 20.817 -13.075 -16.089 1.00 62.78 124 ASP A N 1
ATOM 899 C CA . ASP A 1 124 ? 20.660 -13.609 -14.734 1.00 62.78 124 ASP A CA 1
ATOM 900 C C . ASP A 1 124 ? 20.043 -12.581 -13.780 1.00 62.78 124 ASP A C 1
ATOM 902 O O . ASP A 1 124 ? 19.301 -12.941 -12.868 1.00 62.78 124 ASP A O 1
ATOM 906 N N . TYR A 1 125 ? 20.271 -11.288 -14.034 1.00 60.41 125 TYR A N 1
ATOM 907 C CA . TYR A 1 125 ? 19.662 -10.223 -13.246 1.00 60.41 125 TYR A CA 1
ATOM 908 C C . TYR A 1 125 ? 18.153 -10.148 -13.478 1.00 60.41 125 TYR A C 1
ATOM 910 O O . TYR A 1 125 ? 17.401 -10.056 -12.520 1.00 60.41 125 TYR A O 1
ATOM 918 N N . LEU A 1 126 ? 17.669 -10.314 -14.709 1.00 59.31 126 LEU A N 1
ATOM 919 C CA . LEU A 1 126 ? 16.226 -10.341 -14.991 1.00 59.31 126 LEU A CA 1
ATOM 920 C C . LEU A 1 126 ? 15.526 -11.593 -14.448 1.00 59.31 126 LEU A C 1
ATOM 922 O O . LEU A 1 126 ? 14.305 -11.597 -14.300 1.00 59.31 126 LEU A O 1
ATOM 926 N N . ALA A 1 127 ? 16.288 -12.647 -14.155 1.00 63.00 127 ALA A N 1
ATOM 927 C CA . ALA A 1 127 ? 15.774 -13.906 -13.641 1.00 63.00 127 ALA A CA 1
ATOM 928 C C . ALA A 1 127 ? 15.534 -13.908 -12.126 1.00 63.00 127 ALA A C 1
ATOM 930 O O . ALA A 1 127 ? 14.992 -14.893 -11.620 1.00 63.00 127 ALA A O 1
ATOM 931 N N . LEU A 1 128 ? 15.911 -12.842 -11.406 1.00 68.38 128 LEU A N 1
ATOM 932 C CA . LEU A 1 128 ? 15.658 -12.736 -9.971 1.00 68.38 128 LEU A CA 1
ATOM 933 C C . LEU A 1 128 ? 14.160 -12.901 -9.692 1.00 68.38 128 LEU A C 1
ATOM 935 O O . LEU A 1 128 ? 13.335 -12.143 -10.207 1.00 68.38 128 LEU A O 1
ATOM 939 N N . GLU A 1 129 ? 13.810 -13.853 -8.821 1.00 68.69 129 GLU A N 1
ATOM 940 C CA . GLU A 1 129 ? 12.415 -14.124 -8.427 1.00 68.69 129 GLU A CA 1
ATOM 941 C C . GLU A 1 129 ? 11.680 -12.870 -7.934 1.00 68.69 129 GLU A C 1
ATOM 943 O O . GLU A 1 129 ? 10.460 -12.757 -8.053 1.00 68.69 129 GLU A O 1
ATOM 948 N N . TYR A 1 130 ? 12.427 -11.899 -7.409 1.00 71.69 130 TYR A N 1
ATOM 949 C CA . TYR A 1 130 ? 11.890 -10.613 -6.997 1.00 71.69 130 TYR A CA 1
ATOM 950 C C . TYR A 1 130 ? 11.177 -9.858 -8.130 1.00 71.69 130 TYR A C 1
ATOM 952 O O . TYR A 1 130 ? 10.087 -9.331 -7.923 1.00 71.69 130 TYR A O 1
ATOM 960 N N . TYR A 1 131 ? 11.737 -9.809 -9.343 1.00 73.19 131 TYR A N 1
ATOM 961 C CA . TYR A 1 131 ? 11.151 -8.998 -10.417 1.00 73.19 131 TYR A CA 1
ATOM 962 C C . TYR A 1 131 ? 9.775 -9.504 -10.861 1.00 73.19 131 TYR A C 1
ATOM 964 O O . TYR A 1 131 ? 8.959 -8.729 -11.358 1.00 73.19 131 TYR A O 1
ATOM 972 N N . LYS A 1 132 ? 9.456 -10.772 -10.582 1.00 70.12 132 LYS A N 1
ATOM 973 C CA . LYS A 1 132 ? 8.124 -11.345 -10.816 1.00 70.12 132 LYS A CA 1
ATOM 974 C C . LYS A 1 132 ? 7.040 -10.783 -9.892 1.00 70.12 132 LYS A C 1
ATOM 976 O O . LYS A 1 132 ? 5.859 -10.977 -10.163 1.00 70.12 132 LYS A O 1
ATOM 981 N N . GLN A 1 133 ? 7.417 -10.101 -8.813 1.00 70.00 133 GLN A N 1
ATOM 982 C CA . GLN A 1 133 ? 6.478 -9.449 -7.894 1.00 70.00 133 GLN A CA 1
ATOM 983 C C . GLN A 1 133 ? 6.100 -8.036 -8.307 1.00 70.00 133 GLN A C 1
ATOM 985 O O . GLN A 1 133 ? 5.188 -7.456 -7.722 1.00 70.00 133 GLN A O 1
ATOM 990 N N . LEU A 1 134 ? 6.778 -7.466 -9.303 1.00 74.75 134 LEU A N 1
ATOM 991 C CA . LEU A 1 134 ? 6.478 -6.127 -9.785 1.00 74.75 134 LEU A CA 1
ATOM 992 C C . LEU A 1 134 ? 5.246 -6.171 -10.686 1.00 74.75 134 LEU A C 1
ATOM 994 O O . LEU A 1 134 ? 5.341 -6.184 -11.913 1.00 74.75 134 LEU A O 1
ATOM 998 N N . VAL A 1 135 ? 4.079 -6.236 -10.052 1.00 73.62 135 VAL A N 1
ATOM 999 C CA . VAL A 1 135 ? 2.805 -6.409 -10.741 1.00 73.62 135 VAL A CA 1
ATOM 1000 C C . VAL A 1 135 ? 2.384 -5.069 -11.352 1.00 73.62 135 VAL A C 1
ATOM 1002 O O . VAL A 1 135 ? 2.255 -4.079 -10.628 1.00 73.62 135 VAL A O 1
ATOM 1005 N N . PRO A 1 136 ? 2.191 -4.997 -12.681 1.00 77.62 136 PRO A N 1
ATOM 1006 C CA . PRO A 1 136 ? 1.633 -3.811 -13.308 1.00 77.62 136 PRO A CA 1
ATOM 1007 C C . PRO A 1 136 ? 0.174 -3.630 -12.888 1.00 77.62 136 PRO A C 1
ATOM 1009 O O . PRO A 1 136 ? -0.609 -4.578 -12.961 1.00 77.62 136 PRO A O 1
ATOM 1012 N N . ASN A 1 137 ? -0.220 -2.406 -12.528 1.00 81.00 137 ASN A N 1
ATOM 1013 C CA . ASN A 1 137 ? -1.633 -2.125 -12.294 1.00 81.00 137 ASN A CA 1
ATOM 1014 C C . ASN A 1 137 ? -2.341 -1.774 -13.612 1.00 81.00 137 ASN A C 1
ATOM 1016 O O . ASN A 1 137 ? -2.145 -0.689 -14.158 1.00 81.00 137 ASN A O 1
ATOM 1020 N N . SER A 1 138 ? -3.190 -2.677 -14.101 1.00 83.94 138 SER A N 1
ATOM 1021 C CA . SER A 1 138 ? -3.998 -2.480 -15.308 1.00 83.94 138 SER A CA 1
ATOM 1022 C C . SER A 1 138 ? -5.236 -1.606 -15.119 1.00 83.94 138 SER A C 1
ATOM 1024 O O . SER A 1 138 ? -5.803 -1.170 -16.119 1.00 83.94 138 SER A O 1
ATOM 1026 N N . GLU A 1 139 ? -5.609 -1.253 -13.886 1.00 85.88 139 GLU A N 1
ATOM 1027 C CA . GLU A 1 139 ? -6.725 -0.333 -13.621 1.00 85.88 139 GLU A CA 1
ATOM 1028 C C . GLU A 1 139 ? -6.502 1.041 -14.243 1.00 85.88 139 GLU A C 1
ATOM 1030 O O . GLU A 1 139 ? -7.471 1.741 -14.484 1.00 85.88 139 GLU A O 1
ATOM 1035 N N . VAL A 1 140 ? -5.267 1.419 -14.594 1.00 85.38 140 VAL A N 1
ATOM 1036 C CA . VAL A 1 140 ? -4.981 2.660 -15.341 1.00 85.38 140 VAL A CA 1
ATOM 1037 C C . VAL A 1 140 ? -5.700 2.772 -16.686 1.00 85.38 140 VAL A C 1
ATOM 1039 O O . VAL A 1 140 ? -5.760 3.856 -17.252 1.00 85.38 140 VAL A O 1
ATOM 1042 N N . THR A 1 141 ? -6.218 1.658 -17.198 1.00 86.31 141 THR A N 1
ATOM 1043 C CA . THR A 1 141 ? -7.037 1.609 -18.415 1.00 86.31 141 THR A CA 1
ATOM 1044 C C . THR A 1 141 ? -8.511 1.911 -18.163 1.00 86.31 141 THR A C 1
ATOM 1046 O O . THR A 1 141 ? -9.239 2.217 -19.098 1.00 86.31 141 THR A O 1
ATOM 1049 N N . LEU A 1 142 ? -8.957 1.842 -16.909 1.00 88.44 142 LEU A N 1
ATOM 1050 C CA . LEU A 1 142 ? -10.315 2.178 -16.507 1.00 88.44 142 LEU A CA 1
ATOM 1051 C C . LEU A 1 142 ? -10.451 3.695 -16.307 1.00 88.44 142 LEU A C 1
ATOM 1053 O O . LEU A 1 142 ? -9.457 4.385 -16.079 1.00 88.44 142 LEU A O 1
ATOM 1057 N N . PRO A 1 143 ? -11.673 4.249 -16.334 1.00 90.31 143 PRO A N 1
ATOM 1058 C CA . PRO A 1 143 ? -11.881 5.649 -15.991 1.00 90.31 143 PRO A CA 1
ATOM 1059 C C . PRO A 1 143 ? -11.675 5.895 -14.489 1.00 90.31 143 PRO A C 1
ATOM 1061 O O . PRO A 1 143 ? -11.947 5.032 -13.652 1.00 90.31 143 PRO A O 1
ATOM 1064 N N . GLY A 1 144 ? -11.210 7.097 -14.146 1.00 92.75 144 GLY A N 1
ATOM 1065 C CA . GLY A 1 144 ? -11.150 7.571 -12.763 1.00 92.75 144 GLY A CA 1
ATOM 1066 C C . GLY A 1 144 ? -12.521 7.990 -12.226 1.00 92.75 144 GLY A C 1
ATOM 1067 O O . GLY A 1 144 ? -13.563 7.735 -12.830 1.00 92.75 144 GLY A O 1
ATOM 1068 N N . SER A 1 145 ? -12.529 8.688 -11.093 1.00 95.56 145 SER A N 1
ATOM 1069 C CA . SER A 1 145 ? -13.753 9.260 -10.509 1.00 95.56 145 SER A CA 1
ATOM 1070 C C . SER A 1 145 ? -13.498 10.625 -9.875 1.00 95.56 145 SER A C 1
ATOM 1072 O O . SER A 1 145 ? -12.354 11.060 -9.790 1.00 95.56 145 SER A O 1
ATOM 1074 N N . ILE A 1 146 ? -14.553 11.293 -9.402 1.00 97.25 146 ILE A N 1
ATOM 1075 C CA . ILE A 1 146 ? -14.453 12.561 -8.670 1.00 97.25 146 ILE A CA 1
ATOM 1076 C C . ILE A 1 146 ? -14.879 12.354 -7.216 1.00 97.25 146 ILE A C 1
ATOM 1078 O O . ILE A 1 146 ? -15.942 11.799 -6.941 1.00 97.25 146 ILE A O 1
ATOM 1082 N N . CYS A 1 147 ? -14.068 12.846 -6.286 1.00 96.81 147 CYS A N 1
ATOM 1083 C CA . CYS A 1 147 ? -14.352 12.885 -4.859 1.00 96.81 147 CYS A CA 1
ATOM 1084 C C . CYS A 1 147 ? -14.183 14.318 -4.344 1.00 96.81 147 CYS A C 1
ATOM 1086 O O . CYS A 1 147 ? -13.072 14.791 -4.137 1.00 96.81 147 CYS A O 1
ATOM 1088 N N . ASN A 1 148 ? -15.291 15.017 -4.086 1.00 96.81 148 ASN A N 1
ATOM 1089 C CA . ASN A 1 148 ? -15.252 16.428 -3.674 1.00 96.81 148 ASN A CA 1
ATOM 1090 C C . ASN A 1 148 ? -14.578 16.680 -2.319 1.00 96.81 148 ASN A C 1
ATOM 1092 O O . ASN A 1 148 ? -14.159 17.804 -2.060 1.00 96.81 148 ASN A O 1
ATOM 1096 N N . ALA A 1 149 ? -14.529 15.663 -1.458 1.00 96.12 149 ALA A N 1
ATOM 1097 C CA . ALA A 1 149 ? -13.883 15.739 -0.153 1.00 96.12 149 ALA A CA 1
ATOM 1098 C C . ALA A 1 149 ? -12.394 15.358 -0.196 1.00 96.12 149 ALA A C 1
ATOM 1100 O O . ALA A 1 149 ? -11.717 15.524 0.813 1.00 96.12 149 ALA A O 1
ATOM 1101 N N . CYS A 1 150 ? -11.913 14.809 -1.315 1.00 97.69 150 CYS A N 1
ATOM 1102 C CA . CYS A 1 150 ? -10.549 14.322 -1.470 1.00 97.69 150 CYS A CA 1
ATOM 1103 C C . CYS A 1 150 ? -9.621 15.413 -2.012 1.00 97.69 150 CYS A C 1
ATOM 1105 O O . CYS A 1 150 ? -10.058 16.305 -2.738 1.00 97.69 150 CYS A O 1
ATOM 1107 N N . GLU A 1 151 ? -8.331 15.286 -1.703 1.00 95.69 151 GLU A N 1
ATOM 1108 C CA . GLU A 1 151 ? -7.272 16.154 -2.220 1.00 95.69 151 GLU A CA 1
ATOM 1109 C C . GLU A 1 151 ? -6.166 15.313 -2.890 1.00 95.69 151 GLU A C 1
ATOM 1111 O O . GLU A 1 151 ? -5.381 14.670 -2.189 1.00 95.69 151 GLU A O 1
ATOM 1116 N N . PRO A 1 152 ? -6.071 15.280 -4.235 1.00 96.31 152 PRO A N 1
ATOM 1117 C CA . PRO A 1 152 ? -6.907 15.986 -5.215 1.00 96.31 152 PRO A CA 1
ATOM 1118 C C . PRO A 1 152 ? -8.329 15.409 -5.345 1.00 96.31 152 PRO A C 1
ATOM 1120 O O . PRO A 1 152 ? -8.606 14.287 -4.912 1.00 96.31 152 PRO A O 1
ATOM 1123 N N . LYS A 1 153 ? -9.228 16.175 -5.982 1.00 97.62 153 LYS A N 1
ATOM 1124 C CA . LYS A 1 153 ? -10.622 15.761 -6.228 1.00 97.62 153 LYS A CA 1
ATOM 1125 C C . LYS A 1 153 ? -10.731 14.700 -7.312 1.00 97.62 153 LYS A C 1
ATOM 1127 O O . LYS A 1 153 ? -11.586 13.820 -7.224 1.00 97.62 153 LYS A O 1
ATOM 1132 N N . GLU A 1 154 ? -9.898 14.792 -8.342 1.00 97.69 154 GLU A N 1
ATOM 1133 C CA . GLU A 1 154 ? -9.764 13.776 -9.373 1.00 97.69 154 GLU A CA 1
ATOM 1134 C C . GLU A 1 154 ? -9.061 12.551 -8.792 1.00 97.69 154 GLU A C 1
ATOM 1136 O O . GLU A 1 154 ? -7.901 12.594 -8.381 1.00 97.69 154 GLU A O 1
ATOM 1141 N N . ILE A 1 155 ? -9.774 11.434 -8.772 1.00 95.88 155 ILE A N 1
ATOM 1142 C CA . ILE A 1 155 ? -9.287 10.171 -8.240 1.00 95.88 155 ILE A CA 1
ATOM 1143 C C . ILE A 1 155 ? -8.859 9.284 -9.396 1.00 95.88 155 ILE A C 1
ATOM 1145 O O . ILE A 1 155 ? -9.638 9.007 -10.312 1.00 95.88 155 ILE A O 1
ATOM 1149 N N . ALA A 1 156 ? -7.609 8.827 -9.328 1.00 92.19 156 ALA A N 1
ATOM 1150 C CA . ALA A 1 156 ? -7.057 7.884 -10.284 1.00 92.19 156 ALA A CA 1
ATOM 1151 C C . ALA A 1 156 ? -7.873 6.576 -10.305 1.00 92.19 156 ALA A C 1
ATOM 1153 O O . ALA A 1 156 ? -8.359 6.155 -9.254 1.00 92.19 156 ALA A O 1
ATOM 1154 N N . PRO A 1 157 ? -7.944 5.877 -11.449 1.00 90.50 157 PRO A N 1
ATOM 1155 C CA . PRO A 1 157 ? -8.718 4.640 -11.588 1.00 90.50 157 PRO A CA 1
ATOM 1156 C C . PRO A 1 157 ? -8.425 3.580 -10.513 1.00 90.50 157 PRO A C 1
ATOM 1158 O O . PRO A 1 157 ? -9.349 2.997 -9.948 1.00 90.50 157 PRO A O 1
ATOM 1161 N N . ALA A 1 158 ? -7.146 3.417 -10.156 1.00 87.50 158 ALA A N 1
ATOM 1162 C CA . ALA A 1 158 ? -6.671 2.511 -9.106 1.00 87.50 158 ALA A CA 1
ATOM 1163 C C . ALA A 1 158 ? -7.298 2.787 -7.722 1.00 87.50 158 ALA A C 1
ATOM 1165 O O . ALA A 1 158 ? -7.423 1.898 -6.889 1.00 87.50 158 ALA A O 1
ATOM 1166 N N . ASN A 1 159 ? -7.707 4.031 -7.472 1.00 92.88 159 ASN A N 1
ATOM 1167 C CA . ASN A 1 159 ? -8.347 4.479 -6.237 1.00 92.88 159 ASN A CA 1
ATOM 1168 C C . ASN A 1 159 ? -9.880 4.611 -6.378 1.00 92.88 159 ASN A C 1
ATOM 1170 O O . ASN A 1 159 ? -10.554 5.081 -5.457 1.00 92.88 159 ASN A O 1
ATOM 1174 N N . THR A 1 160 ? -10.435 4.185 -7.516 1.00 92.81 160 THR A N 1
ATOM 1175 C CA . THR A 1 160 ? -11.872 4.187 -7.812 1.00 92.81 160 THR A CA 1
ATOM 1176 C C . THR A 1 160 ? -12.459 2.786 -7.691 1.00 92.81 160 THR A C 1
ATOM 1178 O O . THR A 1 160 ? -13.352 2.572 -6.872 1.00 92.81 160 THR A O 1
ATOM 1181 N N . TRP A 1 161 ? -11.961 1.837 -8.487 1.00 90.81 161 TRP A N 1
ATOM 1182 C CA . TRP A 1 161 ? -12.627 0.549 -8.698 1.00 90.81 161 TRP A CA 1
ATOM 1183 C C . TRP A 1 161 ? -12.295 -0.467 -7.614 1.00 90.81 161 TRP A C 1
ATOM 1185 O O . TRP A 1 161 ? -13.199 -0.913 -6.908 1.00 90.81 161 TRP A O 1
ATOM 1195 N N . THR A 1 162 ? -11.009 -0.755 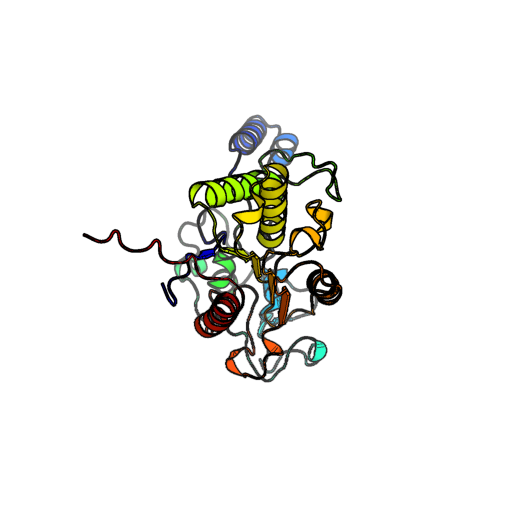-7.391 1.00 90.62 162 THR A N 1
ATOM 1196 C CA . THR A 1 162 ? -10.604 -1.671 -6.316 1.00 90.62 162 THR A CA 1
ATOM 1197 C C . THR A 1 162 ? -11.151 -1.251 -4.941 1.00 90.62 162 THR A C 1
ATOM 1199 O O . THR A 1 162 ? -11.729 -2.094 -4.255 1.00 90.62 162 THR A O 1
ATOM 1202 N N . PRO A 1 163 ? -11.088 0.026 -4.512 1.00 94.12 163 PRO A N 1
ATOM 1203 C CA . PRO A 1 163 ? -11.681 0.441 -3.237 1.00 94.12 163 PRO A CA 1
ATOM 1204 C C . PRO A 1 163 ? -13.188 0.193 -3.119 1.00 94.12 163 PRO A C 1
ATOM 1206 O O . PRO A 1 163 ? -13.671 -0.133 -2.032 1.00 94.12 163 PRO A O 1
ATOM 1209 N N . LEU A 1 164 ? -13.928 0.335 -4.224 1.00 94.19 164 LEU A N 1
ATOM 1210 C CA . LEU A 1 164 ? -15.363 0.065 -4.275 1.00 94.19 164 LEU A CA 1
ATOM 1211 C C . LEU A 1 164 ? -15.651 -1.425 -4.085 1.00 94.19 164 LEU A C 1
ATOM 1213 O O . LEU A 1 164 ? -16.504 -1.777 -3.267 1.00 94.19 164 LEU A O 1
ATOM 1217 N N . ASP A 1 165 ? -14.902 -2.289 -4.766 1.00 92.81 165 ASP A N 1
ATOM 1218 C CA . ASP A 1 165 ? -15.031 -3.740 -4.625 1.00 92.81 165 ASP A CA 1
ATOM 1219 C C . ASP A 1 165 ? -14.614 -4.223 -3.232 1.00 92.81 165 ASP A C 1
ATOM 1221 O O . ASP A 1 165 ? -15.257 -5.104 -2.656 1.00 92.81 165 ASP A O 1
ATOM 1225 N N . LEU A 1 166 ? -13.591 -3.606 -2.635 1.00 93.25 166 LEU A N 1
ATOM 1226 C CA . LEU A 1 166 ? -13.200 -3.894 -1.257 1.00 93.25 166 LEU A CA 1
ATOM 1227 C C . LEU A 1 166 ? -14.286 -3.498 -0.256 1.00 93.25 166 LEU A C 1
ATOM 1229 O O . LEU A 1 166 ? -14.575 -4.274 0.654 1.00 93.25 166 LEU A O 1
ATOM 1233 N N . ALA A 1 167 ? -14.921 -2.335 -0.424 1.00 96.38 167 ALA A N 1
ATOM 1234 C CA . ALA A 1 167 ? -16.041 -1.937 0.426 1.00 96.38 167 ALA A CA 1
ATOM 1235 C C . ALA A 1 167 ? -17.207 -2.934 0.305 1.00 96.38 167 ALA A C 1
ATOM 1237 O O . ALA A 1 167 ? -17.715 -3.403 1.324 1.00 96.38 167 ALA A O 1
ATOM 1238 N N . LEU A 1 168 ? -17.559 -3.343 -0.923 1.00 96.00 168 LEU A N 1
ATOM 1239 C CA . LEU A 1 168 ? -18.580 -4.369 -1.175 1.00 96.00 168 LEU A CA 1
ATOM 1240 C C . LEU A 1 168 ? -18.225 -5.715 -0.527 1.00 96.00 168 LEU A C 1
ATOM 1242 O O . LEU A 1 168 ? -19.095 -6.393 0.025 1.00 96.00 168 LEU A O 1
ATOM 1246 N N . LEU A 1 169 ? -16.952 -6.113 -0.569 1.00 93.75 169 LEU A N 1
ATOM 1247 C CA . LEU A 1 169 ? -16.481 -7.331 0.084 1.00 93.75 169 LEU A CA 1
ATOM 1248 C C . LEU A 1 169 ? -16.645 -7.243 1.607 1.00 93.75 169 LEU A C 1
ATOM 1250 O O . LEU A 1 169 ? -17.201 -8.162 2.209 1.00 93.75 169 LEU A O 1
ATOM 1254 N N . VAL A 1 170 ? -16.213 -6.144 2.232 1.00 94.69 170 VAL A N 1
ATOM 1255 C CA . VAL A 1 170 ? -16.365 -5.919 3.682 1.00 94.69 170 VAL A CA 1
ATOM 1256 C C . VAL A 1 170 ? -17.841 -5.951 4.090 1.00 94.69 170 VAL A C 1
ATOM 1258 O O . VAL A 1 170 ? -18.192 -6.597 5.083 1.00 94.69 170 VAL A O 1
ATOM 1261 N N . GLU A 1 171 ? -18.710 -5.314 3.303 1.00 95.88 171 GLU A N 1
ATOM 1262 C CA . GLU A 1 171 ? -20.164 -5.323 3.489 1.00 95.88 171 GLU A CA 1
ATOM 1263 C C . GLU A 1 171 ? -20.728 -6.749 3.427 1.00 95.88 171 GLU A C 1
ATOM 1265 O O . GLU A 1 171 ? -21.413 -7.189 4.353 1.00 95.88 171 GLU A O 1
ATOM 1270 N N . LYS A 1 172 ? -20.369 -7.516 2.390 1.00 94.44 172 LYS A N 1
ATOM 1271 C CA . LYS A 1 172 ? -20.823 -8.902 2.195 1.00 94.44 172 LYS A CA 1
ATOM 1272 C C . LYS A 1 172 ? -20.382 -9.842 3.317 1.00 94.44 172 LYS A C 1
ATOM 1274 O O . LYS A 1 172 ? -21.101 -10.782 3.653 1.00 94.44 172 LYS A O 1
ATOM 1279 N N . LEU A 1 173 ? -19.210 -9.601 3.896 1.00 90.88 173 LEU A N 1
ATOM 1280 C CA . LEU A 1 173 ? -18.679 -10.387 5.010 1.00 90.88 173 LEU A CA 1
ATOM 1281 C C . LEU A 1 173 ? -19.320 -10.029 6.362 1.00 90.88 173 LEU A C 1
ATOM 1283 O O . LEU A 1 173 ? -19.147 -10.764 7.337 1.00 90.88 173 LEU A O 1
ATOM 1287 N N . GLY A 1 174 ? -20.060 -8.918 6.446 1.00 92.75 174 GLY A N 1
ATOM 1288 C CA . GLY A 1 174 ? -20.563 -8.386 7.715 1.00 92.75 174 GLY A CA 1
ATOM 1289 C C . GLY A 1 174 ? -19.451 -7.813 8.603 1.00 92.75 174 GLY A C 1
ATOM 1290 O O . GLY A 1 174 ? -19.597 -7.762 9.829 1.00 92.75 174 GLY A O 1
ATOM 1291 N N . GLY A 1 175 ? -18.345 -7.399 7.980 1.00 91.56 175 GLY A N 1
ATOM 1292 C CA . GLY A 1 175 ? -17.184 -6.774 8.601 1.00 91.56 175 GLY A CA 1
ATOM 1293 C C . GLY A 1 175 ? -15.897 -7.599 8.547 1.00 91.56 175 GLY A C 1
ATOM 1294 O O . GLY A 1 175 ? -15.922 -8.827 8.615 1.00 91.56 175 GLY A O 1
ATOM 1295 N N . ALA A 1 176 ? -14.761 -6.909 8.436 1.00 92.94 176 ALA A N 1
ATOM 1296 C CA . ALA A 1 176 ? -13.448 -7.525 8.249 1.00 92.94 176 ALA A CA 1
ATOM 1297 C C . ALA A 1 176 ? -12.302 -6.646 8.770 1.00 92.94 176 ALA A C 1
ATOM 1299 O O . ALA A 1 176 ? -12.448 -5.430 8.896 1.00 92.94 176 ALA A O 1
ATOM 1300 N N . VAL A 1 177 ? -11.154 -7.275 9.030 1.00 94.38 177 VAL A N 1
ATOM 1301 C CA . VAL A 1 177 ? -9.854 -6.593 9.081 1.00 94.38 177 VAL A CA 1
ATOM 1302 C C . VAL A 1 177 ? -9.282 -6.605 7.668 1.00 94.38 177 VAL A C 1
ATOM 1304 O O . VAL A 1 177 ? -9.233 -7.666 7.037 1.00 94.38 177 VAL A O 1
ATOM 1307 N N . VAL A 1 178 ? -8.866 -5.441 7.174 1.00 95.44 178 VAL A N 1
ATOM 1308 C CA . VAL A 1 178 ? -8.306 -5.293 5.827 1.00 95.44 178 VAL A CA 1
ATOM 1309 C C . VAL A 1 178 ? -6.822 -4.982 5.943 1.00 95.44 178 VAL A C 1
ATOM 1311 O O . VAL A 1 178 ? -6.445 -4.010 6.596 1.00 95.44 178 VAL A O 1
ATOM 1314 N N . ALA A 1 179 ? -5.989 -5.801 5.305 1.00 95.44 179 ALA A N 1
ATOM 1315 C CA . ALA A 1 179 ? -4.566 -5.530 5.151 1.00 95.44 179 ALA A CA 1
ATOM 1316 C C . ALA A 1 179 ? -4.270 -5.114 3.707 1.00 95.44 179 ALA A C 1
ATOM 1318 O O . ALA A 1 179 ? -4.695 -5.779 2.762 1.00 95.44 179 ALA A O 1
ATOM 1319 N N . THR A 1 180 ? -3.543 -4.017 3.551 1.00 94.56 180 THR A N 1
ATOM 1320 C CA . THR A 1 180 ? -3.115 -3.446 2.272 1.00 94.56 180 THR A CA 1
ATOM 1321 C C . THR A 1 180 ? -1.598 -3.403 2.199 1.00 94.56 180 THR A C 1
ATOM 1323 O O . THR A 1 180 ? -0.919 -3.430 3.228 1.00 94.56 180 THR A O 1
ATOM 1326 N N . HIS A 1 181 ? -1.058 -3.330 0.987 1.00 92.62 181 HIS A N 1
ATOM 1327 C CA . HIS A 1 181 ? 0.373 -3.285 0.736 1.00 92.62 181 HIS A CA 1
ATOM 1328 C C . HIS A 1 181 ? 0.705 -2.317 -0.399 1.00 92.62 181 HIS A C 1
ATOM 1330 O O . HIS A 1 181 ? 0.040 -2.296 -1.437 1.00 92.62 181 HIS A O 1
ATOM 1336 N N . SER A 1 182 ? 1.752 -1.514 -0.211 1.00 90.56 182 SER A N 1
ATOM 1337 C CA . SER A 1 182 ? 2.287 -0.642 -1.257 1.00 90.56 182 SER A CA 1
ATOM 1338 C C . SER A 1 182 ? 1.214 0.297 -1.837 1.00 90.56 182 SER A C 1
ATOM 1340 O O . SER A 1 182 ? 0.552 1.041 -1.105 1.00 90.56 182 SER A O 1
ATOM 1342 N N . GLN A 1 183 ? 0.989 0.259 -3.151 1.00 87.50 183 GLN A N 1
ATOM 1343 C CA . GLN A 1 183 ? -0.045 1.038 -3.831 1.00 87.50 183 GLN A CA 1
ATOM 1344 C C . GLN A 1 183 ? -1.442 0.854 -3.212 1.00 87.50 183 GLN A C 1
ATOM 1346 O O . GLN A 1 183 ? -2.189 1.833 -3.115 1.00 87.50 183 GLN A O 1
ATOM 1351 N N . SER A 1 184 ? -1.790 -0.350 -2.733 1.00 90.69 184 SER A N 1
ATOM 1352 C CA . SER A 1 184 ? -3.114 -0.598 -2.157 1.00 90.69 184 SER A CA 1
ATOM 1353 C C . SER A 1 184 ? -3.322 0.068 -0.795 1.00 90.69 184 SER A C 1
ATOM 1355 O O . SER A 1 184 ? -4.456 0.147 -0.332 1.00 90.69 184 SER A O 1
ATOM 1357 N N . GLY A 1 185 ? -2.286 0.667 -0.191 1.00 93.75 185 GLY A N 1
ATOM 1358 C CA . GLY A 1 185 ? -2.448 1.525 0.988 1.00 93.75 185 GLY A CA 1
ATOM 1359 C C . GLY A 1 185 ? -3.411 2.689 0.741 1.00 93.75 185 GLY A C 1
ATOM 1360 O O . GLY A 1 185 ? -4.327 2.919 1.530 1.00 93.75 185 GLY A O 1
ATOM 1361 N N . ALA A 1 186 ? -3.295 3.374 -0.404 1.00 94.25 186 ALA A N 1
ATOM 1362 C CA . ALA A 1 186 ? -4.265 4.406 -0.784 1.00 94.25 186 ALA A CA 1
ATOM 1363 C C . ALA A 1 186 ? -5.659 3.802 -1.021 1.00 94.25 186 ALA A C 1
ATOM 1365 O O . ALA A 1 186 ? -6.668 4.363 -0.593 1.00 94.25 186 ALA A O 1
ATOM 1366 N N . MET A 1 187 ? -5.716 2.618 -1.636 1.00 95.06 187 MET A N 1
ATOM 1367 C CA . MET A 1 187 ? -6.972 1.914 -1.899 1.00 95.06 187 MET A CA 1
ATOM 1368 C C . MET A 1 187 ? -7.722 1.567 -0.605 1.00 95.06 187 MET A C 1
ATOM 1370 O O . MET A 1 187 ? -8.941 1.714 -0.546 1.00 95.06 187 MET A O 1
ATOM 1374 N N . GLY A 1 188 ? -7.000 1.172 0.449 1.00 96.25 188 GLY A N 1
ATOM 1375 C CA . GLY A 1 188 ? -7.554 0.951 1.784 1.00 96.25 188 GLY A CA 1
ATOM 1376 C C . GLY A 1 188 ? -8.239 2.199 2.335 1.00 96.25 188 GLY A C 1
ATOM 1377 O O . GLY A 1 188 ? -9.386 2.131 2.764 1.00 96.25 188 GLY A O 1
ATOM 1378 N N . HIS A 1 189 ? -7.600 3.364 2.241 1.00 98.19 189 HIS A N 1
ATOM 1379 C CA . HIS A 1 189 ? -8.209 4.626 2.669 1.00 98.19 189 HIS A CA 1
ATOM 1380 C C . HIS A 1 189 ? -9.448 4.983 1.834 1.00 98.19 189 HIS A C 1
ATOM 1382 O O . HIS A 1 189 ? -10.495 5.320 2.387 1.00 98.19 189 HIS A O 1
ATOM 1388 N N . HIS A 1 190 ? -9.407 4.822 0.511 1.00 98.19 190 HIS A N 1
A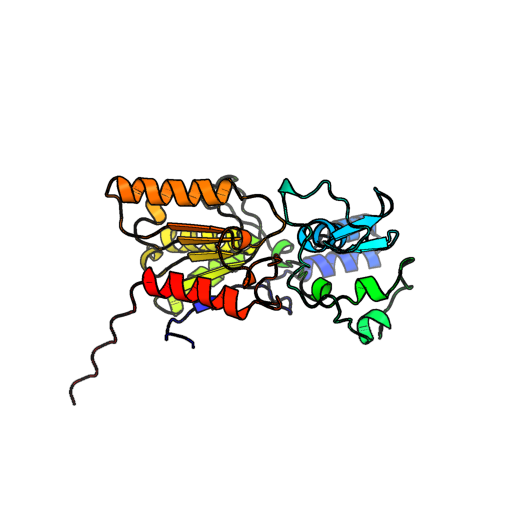TOM 1389 C CA . HIS A 1 190 ? -10.601 5.039 -0.311 1.00 98.19 190 HIS A CA 1
ATOM 1390 C C . HIS A 1 190 ? -11.727 4.037 -0.004 1.00 98.19 190 HIS A C 1
ATOM 1392 O O . HIS A 1 190 ? -12.895 4.412 -0.089 1.00 98.19 190 HIS A O 1
ATOM 1398 N N . MET A 1 191 ? -11.412 2.808 0.414 1.00 98.00 191 MET A N 1
ATOM 1399 C CA . MET A 1 191 ? -12.403 1.834 0.883 1.00 98.00 191 MET A CA 1
ATOM 1400 C C . MET A 1 191 ? -13.049 2.296 2.194 1.00 98.00 191 MET A C 1
ATOM 1402 O O . MET A 1 191 ? -14.275 2.268 2.304 1.00 98.00 191 MET A O 1
ATOM 1406 N N . VAL A 1 192 ? -12.264 2.823 3.144 1.00 98.44 192 VAL A N 1
ATOM 1407 C CA . VAL A 1 192 ? -12.799 3.430 4.379 1.00 98.44 192 VAL A CA 1
ATOM 1408 C C . VAL A 1 192 ? -13.735 4.596 4.050 1.00 98.44 192 VAL A C 1
ATOM 1410 O O . VAL A 1 192 ? -14.832 4.676 4.604 1.00 98.44 192 VAL A O 1
ATOM 1413 N N . ARG A 1 193 ? -13.348 5.467 3.106 1.00 98.31 193 ARG A N 1
ATOM 1414 C CA . ARG A 1 193 ? -14.199 6.564 2.615 1.00 98.31 193 ARG A CA 1
ATOM 1415 C C . ARG A 1 193 ? -15.527 6.041 2.073 1.00 98.31 193 ARG A C 1
ATOM 1417 O O . ARG A 1 193 ? -16.572 6.542 2.471 1.00 98.31 193 ARG A O 1
ATOM 1424 N N . ILE A 1 194 ? -15.501 5.031 1.207 1.00 98.50 194 ILE A N 1
ATOM 1425 C CA . ILE A 1 194 ? -16.716 4.470 0.598 1.00 98.50 194 ILE A CA 1
ATOM 1426 C C . ILE A 1 194 ? -17.618 3.839 1.668 1.00 98.50 194 ILE A C 1
ATOM 1428 O O . ILE A 1 194 ? -18.825 4.079 1.666 1.00 98.50 194 ILE A O 1
ATOM 1432 N N . LEU A 1 195 ? -17.053 3.096 2.628 1.00 98.62 195 LEU A N 1
ATOM 1433 C CA . LEU A 1 195 ? -17.817 2.566 3.763 1.00 98.62 195 LEU A CA 1
ATOM 1434 C C . LEU A 1 195 ? -18.444 3.689 4.599 1.00 98.62 195 LEU A C 1
ATOM 1436 O O . LEU A 1 195 ? -19.600 3.578 5.003 1.00 98.62 195 LEU A O 1
ATOM 1440 N N . LYS A 1 196 ? -17.718 4.785 4.842 1.00 98.38 196 LYS A N 1
ATOM 1441 C CA . LYS A 1 196 ? -18.233 5.971 5.542 1.00 98.38 196 LYS A CA 1
ATOM 1442 C C . LYS A 1 196 ? -19.381 6.632 4.785 1.00 98.38 196 LYS A C 1
ATOM 1444 O O . LYS A 1 196 ? -20.429 6.863 5.382 1.00 98.38 196 LYS A O 1
ATOM 1449 N N . GLU A 1 197 ? -19.209 6.905 3.494 1.00 97.75 197 GLU A N 1
ATOM 1450 C CA . GLU A 1 197 ? -20.234 7.508 2.629 1.00 97.75 197 GLU A CA 1
ATOM 1451 C C . GLU A 1 197 ? -21.520 6.664 2.591 1.00 97.75 197 GLU A C 1
ATOM 1453 O O . GLU A 1 197 ? -22.618 7.210 2.524 1.00 97.75 197 GLU A O 1
ATOM 1458 N N . ARG A 1 198 ? -21.394 5.335 2.706 1.00 98.06 198 ARG A N 1
ATOM 1459 C CA . ARG A 1 198 ? -22.521 4.389 2.762 1.00 98.06 198 ARG A CA 1
ATOM 1460 C C . ARG A 1 198 ? -23.100 4.166 4.164 1.00 98.06 198 ARG A C 1
ATOM 1462 O O . ARG A 1 198 ? -24.046 3.401 4.307 1.00 98.06 198 ARG A O 1
ATOM 1469 N N . GLY A 1 199 ? -22.552 4.795 5.206 1.00 98.19 199 GLY A N 1
ATOM 1470 C CA . GLY A 1 199 ? -22.995 4.589 6.592 1.00 98.19 199 GLY A CA 1
ATOM 1471 C C . GLY A 1 199 ? -22.591 3.233 7.192 1.00 98.19 199 GLY A C 1
ATOM 1472 O O . GLY A 1 199 ? -23.134 2.816 8.212 1.00 98.19 199 GLY A O 1
ATOM 1473 N N . HIS A 1 200 ? -21.626 2.543 6.585 1.00 98.19 200 HIS A N 1
ATOM 1474 C CA . HIS A 1 200 ? -21.169 1.198 6.947 1.00 98.19 200 HIS A CA 1
ATOM 1475 C C . HIS A 1 200 ? -19.759 1.175 7.553 1.00 98.19 200 HIS A C 1
ATOM 1477 O O . HIS A 1 200 ? -19.142 0.116 7.664 1.00 98.19 200 HIS A O 1
ATOM 1483 N N . LEU A 1 201 ? -19.247 2.330 7.989 1.00 97.19 201 LEU A N 1
ATOM 1484 C CA . LEU A 1 201 ? -17.900 2.470 8.551 1.00 97.19 201 LEU A CA 1
ATOM 1485 C C . LEU A 1 201 ? -17.615 1.469 9.687 1.00 97.19 201 LEU A C 1
ATOM 1487 O O . LEU A 1 201 ? -16.543 0.874 9.731 1.00 97.19 201 LEU A O 1
ATOM 1491 N N . GLY A 1 202 ? -18.605 1.190 10.544 1.00 94.44 202 GLY A N 1
ATOM 1492 C CA . GLY A 1 202 ? -18.480 0.229 11.649 1.00 94.44 202 GLY A CA 1
ATOM 1493 C C . GLY A 1 202 ? -18.292 -1.242 11.235 1.00 94.44 202 GLY A C 1
ATOM 1494 O O . GLY A 1 202 ? -18.081 -2.101 12.100 1.00 94.44 202 GLY A O 1
ATOM 1495 N N . LEU A 1 203 ? -18.379 -1.574 9.940 1.00 95.44 203 LEU A N 1
ATOM 1496 C CA . LEU A 1 203 ? -18.040 -2.905 9.428 1.00 95.44 203 LEU A CA 1
ATOM 1497 C C . LEU A 1 203 ? -16.525 -3.109 9.318 1.00 95.44 203 LEU A C 1
ATOM 1499 O O . LEU A 1 203 ? -16.063 -4.238 9.485 1.00 95.44 203 LEU A O 1
ATOM 1503 N N . LEU A 1 204 ? -15.740 -2.048 9.127 1.00 96.31 204 LEU A N 1
ATOM 1504 C CA . LEU A 1 204 ? -14.287 -2.152 9.162 1.00 96.31 204 LEU A CA 1
ATOM 1505 C C . LEU A 1 204 ? -13.822 -2.388 10.604 1.00 96.31 204 LEU A C 1
ATOM 1507 O O . LEU A 1 204 ? -14.096 -1.591 11.497 1.00 96.31 204 LEU A O 1
ATOM 1511 N N . LYS A 1 205 ? -13.151 -3.516 10.845 1.00 95.06 205 LYS A N 1
ATOM 1512 C CA . LYS A 1 205 ? -12.685 -3.920 12.184 1.00 95.06 205 LYS A CA 1
ATOM 1513 C C . LYS A 1 205 ? -11.258 -3.478 12.477 1.00 95.06 205 LYS A C 1
ATOM 1515 O O . LYS A 1 205 ? -10.886 -3.399 13.638 1.00 95.06 205 LYS A O 1
ATOM 1520 N N . GLY A 1 206 ? -10.499 -3.164 11.437 1.00 96.44 206 GLY A N 1
ATOM 1521 C CA . GLY A 1 206 ? -9.187 -2.538 11.507 1.00 96.44 206 GLY A CA 1
ATOM 1522 C C . GLY A 1 206 ? -8.571 -2.441 10.119 1.00 96.44 206 GLY A C 1
ATOM 1523 O O . GLY A 1 206 ? -8.939 -3.208 9.220 1.00 96.44 206 GLY A O 1
ATOM 1524 N N . LEU A 1 207 ? -7.651 -1.496 9.954 1.00 97.75 207 LEU A N 1
ATOM 1525 C CA . LEU A 1 207 ? -6.895 -1.291 8.723 1.00 97.75 207 LEU A CA 1
ATOM 1526 C C . LEU A 1 207 ? -5.403 -1.459 9.009 1.00 97.75 207 LEU A C 1
ATOM 1528 O O . LEU A 1 207 ? -4.846 -0.771 9.860 1.00 97.75 207 LEU A O 1
ATOM 1532 N N . VAL A 1 208 ? -4.770 -2.380 8.287 1.00 97.88 208 VAL A N 1
ATOM 1533 C CA . VAL A 1 208 ? -3.322 -2.595 8.306 1.00 97.88 208 VAL A CA 1
ATOM 1534 C C . VAL A 1 208 ? -2.751 -2.111 6.973 1.00 97.88 208 VAL A C 1
ATOM 1536 O O . VAL A 1 208 ? -3.134 -2.606 5.915 1.00 97.88 208 VAL A O 1
ATOM 1539 N N . THR A 1 209 ? -1.835 -1.152 7.012 1.00 96.75 209 THR A N 1
ATOM 1540 C CA . THR A 1 209 ? -1.191 -0.533 5.849 1.00 96.75 209 THR A CA 1
ATOM 1541 C C . THR A 1 209 ? 0.289 -0.893 5.843 1.00 96.75 209 THR A C 1
ATOM 1543 O O . THR A 1 209 ? 1.075 -0.340 6.610 1.00 96.75 209 THR A O 1
ATOM 1546 N N . ILE A 1 210 ? 0.685 -1.826 4.979 1.00 96.06 210 ILE A N 1
ATOM 1547 C CA . ILE A 1 210 ? 2.062 -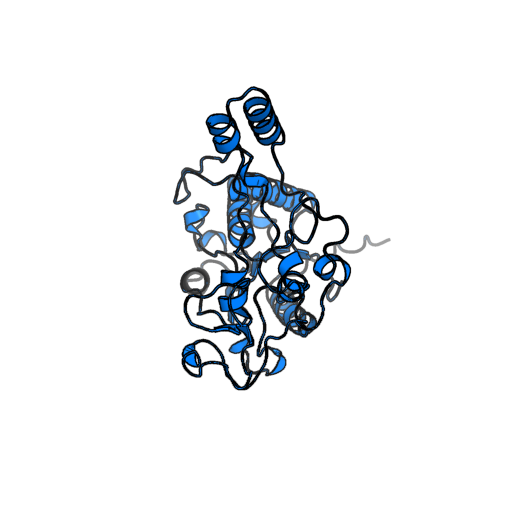2.323 4.882 1.00 96.06 210 ILE A CA 1
ATOM 1548 C C . ILE A 1 210 ? 2.792 -1.536 3.791 1.00 96.06 210 ILE A C 1
ATOM 1550 O O . ILE A 1 210 ? 2.502 -1.689 2.609 1.00 96.06 210 ILE A O 1
ATOM 1554 N N . GLU A 1 211 ? 3.719 -0.661 4.173 1.00 93.38 211 GLU A N 1
ATOM 1555 C CA . GLU A 1 211 ? 4.497 0.196 3.261 1.00 93.38 211 GLU A CA 1
ATOM 1556 C C . GLU A 1 211 ? 3.674 0.932 2.189 1.00 93.38 211 GLU A C 1
ATOM 1558 O O . GLU A 1 211 ? 4.142 1.176 1.076 1.00 93.38 211 GLU A O 1
ATOM 1563 N N . GLY A 1 212 ? 2.432 1.278 2.523 1.00 91.44 212 GLY A N 1
ATOM 1564 C CA . GLY A 1 212 ? 1.528 1.999 1.639 1.00 91.44 212 GLY A CA 1
ATOM 1565 C C . GLY A 1 212 ? 1.387 3.479 1.975 1.00 91.44 212 GLY A C 1
ATOM 1566 O O . GLY A 1 212 ? 1.984 3.995 2.920 1.00 91.44 212 GLY A O 1
ATOM 1567 N N . SER A 1 213 ? 0.568 4.176 1.186 1.00 91.44 213 SER A N 1
ATOM 1568 C CA . SER A 1 213 ? 0.174 5.554 1.496 1.00 91.44 213 SER A CA 1
ATOM 1569 C C . SER A 1 213 ? -0.734 5.602 2.725 1.00 91.44 213 SER A C 1
ATOM 1571 O O . SER A 1 213 ? -1.635 4.774 2.853 1.00 91.44 213 SER A O 1
ATOM 1573 N N . CYS A 1 214 ? -0.531 6.610 3.575 1.00 96.75 214 CYS A N 1
ATOM 1574 C CA . CYS A 1 214 ? -1.352 6.886 4.756 1.00 96.75 214 CYS A CA 1
ATOM 1575 C C . CYS A 1 214 ? -2.069 8.245 4.699 1.00 96.75 214 CYS A C 1
ATOM 1577 O O . CYS A 1 214 ? -2.608 8.689 5.704 1.00 96.75 214 CYS A O 1
ATOM 1579 N N . SER A 1 215 ? -2.050 8.950 3.561 1.00 97.12 215 SER A N 1
ATOM 1580 C CA . SER A 1 215 ? -2.657 10.286 3.482 1.00 97.12 215 SER A CA 1
ATOM 1581 C C . SER A 1 215 ? -4.183 10.210 3.588 1.00 97.12 215 SER A C 1
ATOM 1583 O O . SER A 1 215 ? -4.860 9.866 2.617 1.00 97.12 215 SER A O 1
ATOM 1585 N N . LEU A 1 216 ? -4.732 10.576 4.750 1.00 98.00 216 LEU A N 1
ATOM 1586 C CA . LEU A 1 216 ? -6.181 10.653 4.953 1.00 98.00 216 LEU A CA 1
ATOM 1587 C C . LEU A 1 216 ? -6.861 11.685 4.029 1.00 98.00 216 LEU A C 1
ATOM 1589 O O . LEU A 1 216 ? -7.879 11.333 3.423 1.00 98.00 216 LEU A O 1
ATOM 1593 N N . PRO A 1 217 ? -6.319 12.910 3.834 1.00 98.19 217 PRO A N 1
ATOM 1594 C CA . PRO A 1 217 ? -6.926 13.896 2.937 1.00 98.19 217 PRO A CA 1
ATOM 1595 C C . PRO A 1 217 ? -7.040 13.425 1.484 1.00 98.19 217 PRO A C 1
ATOM 1597 O O . PRO A 1 217 ? -8.032 13.732 0.825 1.00 98.19 217 PRO A O 1
ATOM 1600 N N . ASN A 1 218 ? -6.100 12.604 0.998 1.00 97.69 218 ASN A N 1
ATOM 1601 C CA . ASN A 1 218 ? -6.170 12.058 -0.364 1.00 97.69 218 ASN A CA 1
ATOM 1602 C C . ASN A 1 218 ? -7.407 11.180 -0.585 1.00 97.69 218 ASN A C 1
ATOM 1604 O O . ASN A 1 218 ? -7.851 11.012 -1.716 1.00 97.69 218 ASN A O 1
ATOM 1608 N N . SER A 1 219 ? -7.992 10.653 0.490 1.00 97.69 219 SER A N 1
ATOM 1609 C CA . SER A 1 219 ? -9.237 9.887 0.462 1.00 97.69 219 SER A CA 1
ATOM 1610 C C . SER A 1 219 ? -10.394 10.609 1.153 1.00 97.69 219 SER A C 1
ATOM 1612 O O . SER A 1 219 ? -11.382 9.973 1.500 1.00 97.69 219 SER A O 1
ATOM 1614 N N . GLY A 1 220 ? -10.299 11.923 1.377 1.00 97.62 220 GLY A N 1
ATOM 1615 C CA . GLY A 1 220 ? -11.347 12.712 2.035 1.00 97.62 220 GLY A CA 1
ATOM 1616 C C . GLY A 1 220 ? -11.678 12.262 3.458 1.00 97.62 220 GLY A C 1
ATOM 1617 O O . GLY A 1 220 ? -12.784 12.488 3.961 1.00 97.62 220 GLY A O 1
ATOM 1618 N N . LEU A 1 221 ? -10.717 11.606 4.104 1.00 98.50 221 LEU A N 1
ATOM 1619 C CA . LEU A 1 221 ? -10.802 11.140 5.475 1.00 98.50 221 LEU A CA 1
ATOM 1620 C C . LEU A 1 221 ? -10.130 12.123 6.426 1.00 98.50 221 LEU A C 1
ATOM 1622 O O . LEU A 1 221 ? -9.306 12.957 6.049 1.00 98.50 221 LEU A O 1
ATOM 1626 N N . LYS A 1 222 ? -10.472 11.982 7.700 1.00 98.12 222 LYS A N 1
ATOM 1627 C CA . LYS A 1 222 ? -9.858 12.688 8.823 1.00 98.12 222 LYS A CA 1
ATOM 1628 C C . LYS A 1 222 ? -9.509 11.674 9.904 1.00 98.12 222 LYS A C 1
ATOM 1630 O O . LYS A 1 222 ? -10.108 10.605 9.959 1.00 98.12 222 LYS A O 1
ATOM 1635 N N . ALA A 1 223 ? -8.611 12.034 10.819 1.00 98.19 223 ALA A N 1
ATOM 1636 C CA . ALA A 1 223 ? -8.254 11.159 11.939 1.00 98.19 223 ALA A CA 1
ATOM 1637 C C . ALA A 1 223 ? -9.483 10.691 12.749 1.00 98.19 223 ALA A C 1
ATOM 1639 O O . ALA A 1 223 ? -9.520 9.555 13.205 1.00 98.19 223 ALA A O 1
ATOM 1640 N N . GLY A 1 224 ? -10.529 11.525 12.844 1.00 98.06 224 GLY A N 1
ATOM 1641 C CA . GLY A 1 224 ? -11.785 11.167 13.516 1.00 98.06 224 GLY A CA 1
ATOM 1642 C C . GLY A 1 224 ? -12.578 10.030 12.880 1.00 98.06 224 GLY A C 1
ATOM 1643 O O . GLY A 1 224 ? -13.367 9.386 13.565 1.00 98.06 224 GLY A O 1
ATOM 1644 N N . ASP A 1 225 ? -12.330 9.715 11.609 1.00 98.44 225 ASP A N 1
ATOM 1645 C CA . ASP A 1 225 ? -12.931 8.544 10.967 1.00 98.44 225 ASP A CA 1
ATOM 1646 C C . ASP A 1 225 ? -12.372 7.224 11.533 1.00 98.44 225 ASP A C 1
ATOM 1648 O O . ASP A 1 225 ? -12.971 6.169 11.340 1.00 98.44 225 ASP A O 1
ATOM 1652 N N . PHE A 1 226 ? -11.266 7.285 12.284 1.00 98.38 226 PHE A N 1
ATOM 1653 C CA . PHE A 1 226 ? -10.617 6.145 12.929 1.00 98.38 226 PHE A CA 1
ATOM 1654 C C . PHE A 1 226 ? -10.825 6.092 14.448 1.00 98.38 226 PHE A C 1
ATOM 1656 O O . PHE A 1 226 ? -10.261 5.217 15.095 1.00 98.38 226 PHE A O 1
ATOM 1663 N N . ASP A 1 227 ? -11.688 6.934 15.035 1.00 97.50 227 ASP A N 1
ATOM 1664 C CA . ASP A 1 227 ? -11.939 6.964 16.492 1.00 97.50 227 ASP A CA 1
ATOM 1665 C C . ASP A 1 227 ? -12.290 5.572 17.075 1.00 97.50 227 ASP A C 1
ATOM 1667 O O . ASP A 1 227 ? -12.003 5.264 18.235 1.00 97.50 227 ASP A O 1
ATOM 1671 N N . THR A 1 228 ? -12.900 4.693 16.273 1.00 95.50 228 THR A N 1
ATOM 1672 C CA . THR A 1 228 ? -13.276 3.321 16.674 1.00 95.50 228 THR A CA 1
ATOM 1673 C C . THR A 1 228 ? -12.655 2.221 15.810 1.00 95.50 228 THR A C 1
ATOM 1675 O O . THR A 1 228 ? -12.965 1.049 16.014 1.00 95.50 228 THR A O 1
ATOM 1678 N N . ILE A 1 229 ? -11.758 2.572 14.882 1.00 97.44 229 ILE A N 1
ATOM 1679 C CA . ILE A 1 229 ? -11.138 1.630 13.943 1.00 97.44 229 ILE A CA 1
ATOM 1680 C C . ILE A 1 229 ? -9.634 1.573 14.215 1.00 97.44 229 ILE A C 1
ATOM 1682 O O . ILE A 1 229 ? -8.930 2.534 13.910 1.00 97.44 229 ILE A O 1
ATOM 1686 N N . PRO A 1 230 ? -9.122 0.457 14.763 1.00 97.94 230 PRO A N 1
ATOM 1687 C CA . PRO A 1 230 ? -7.689 0.254 14.930 1.00 97.94 230 PRO A CA 1
ATOM 1688 C C . PRO A 1 230 ? -6.929 0.406 13.607 1.00 97.94 230 PRO A C 1
ATOM 1690 O O . PRO A 1 230 ? -7.348 -0.132 12.577 1.00 97.94 230 PRO A O 1
ATOM 1693 N N . TYR A 1 231 ? -5.805 1.123 13.648 1.00 98.44 231 TYR A N 1
ATOM 1694 C CA . TYR A 1 231 ? -4.992 1.446 12.474 1.00 98.44 231 TYR A CA 1
ATOM 1695 C C . TYR A 1 231 ? -3.516 1.083 12.689 1.00 98.44 231 TYR A C 1
ATOM 1697 O O . TYR A 1 231 ? -2.858 1.637 13.566 1.00 98.44 231 TYR A O 1
ATOM 1705 N N . LEU A 1 232 ? -2.972 0.185 11.872 1.00 98.56 232 LEU A N 1
ATOM 1706 C CA . LEU A 1 232 ? -1.552 -0.171 11.897 1.00 98.56 232 LEU A CA 1
ATOM 1707 C C . LEU A 1 232 ? -0.892 0.259 10.592 1.00 98.56 232 LEU A C 1
ATOM 1709 O O . LEU A 1 232 ? -1.293 -0.196 9.527 1.00 98.56 232 LEU A O 1
ATOM 1713 N N . ALA A 1 233 ? 0.159 1.064 10.670 1.00 98.25 233 ALA A N 1
ATOM 1714 C CA . ALA A 1 233 ? 1.093 1.275 9.574 1.00 98.25 233 ALA A CA 1
ATOM 1715 C C . ALA A 1 233 ? 2.382 0.496 9.860 1.00 98.25 233 ALA A C 1
ATOM 1717 O O . ALA A 1 233 ? 3.014 0.693 10.896 1.00 98.25 233 ALA A O 1
ATOM 1718 N N . LEU A 1 234 ? 2.769 -0.396 8.951 1.00 97.38 234 LEU A N 1
ATOM 1719 C CA . LEU A 1 234 ? 3.955 -1.238 9.089 1.00 97.38 234 LEU A CA 1
ATOM 1720 C C . LEU A 1 234 ? 4.977 -0.885 8.016 1.00 97.38 234 LEU A C 1
ATOM 1722 O O . LEU A 1 234 ? 4.626 -0.747 6.842 1.00 97.38 234 LEU A O 1
ATOM 1726 N N . LYS A 1 235 ? 6.243 -0.788 8.408 1.00 95.00 235 LYS A N 1
ATOM 1727 C CA . LYS A 1 235 ? 7.356 -0.517 7.510 1.00 95.00 235 LYS A CA 1
ATOM 1728 C C . LYS A 1 235 ? 8.506 -1.488 7.743 1.00 95.00 235 LYS A C 1
ATOM 1730 O O . LYS A 1 235 ? 8.805 -1.834 8.883 1.00 95.00 235 LYS A O 1
ATOM 1735 N N . GLY A 1 236 ? 9.119 -1.934 6.655 1.00 92.12 236 GLY A N 1
ATOM 1736 C CA . GLY A 1 236 ? 10.354 -2.694 6.661 1.00 92.12 236 GLY A CA 1
ATOM 1737 C C . GLY A 1 236 ? 11.564 -1.789 6.869 1.00 92.12 236 GLY A C 1
ATOM 1738 O O . GLY A 1 236 ? 11.470 -0.675 7.382 1.00 92.12 236 GLY A O 1
ATOM 1739 N N . ASN A 1 237 ? 12.707 -2.300 6.444 1.00 85.62 237 ASN A N 1
ATOM 1740 C CA . ASN A 1 237 ? 14.007 -1.659 6.525 1.00 85.62 237 ASN A CA 1
ATOM 1741 C C . ASN A 1 237 ? 14.359 -0.935 5.203 1.00 85.62 237 ASN A C 1
ATOM 1743 O O . ASN A 1 237 ? 13.549 -0.889 4.273 1.00 85.62 237 ASN A O 1
ATOM 1747 N N . TYR A 1 238 ? 15.572 -0.380 5.098 1.00 83.31 238 TYR A N 1
ATOM 1748 C CA . TYR A 1 238 ? 16.170 0.211 3.883 1.00 83.31 238 TYR A CA 1
ATOM 1749 C C . TYR A 1 238 ? 15.463 1.440 3.307 1.00 83.31 238 TYR A C 1
ATOM 1751 O O . TYR A 1 238 ? 15.882 1.997 2.296 1.00 83.31 238 TYR A O 1
ATOM 1759 N N . THR A 1 239 ? 14.390 1.909 3.935 1.00 80.50 239 THR A N 1
ATOM 1760 C CA . THR A 1 239 ? 13.700 3.120 3.509 1.00 80.50 239 THR A CA 1
ATOM 1761 C C . THR A 1 239 ? 13.441 4.020 4.707 1.00 80.50 239 THR A C 1
ATOM 1763 O O . THR A 1 239 ? 13.095 3.557 5.794 1.00 80.50 239 THR A O 1
ATOM 1766 N N . ALA A 1 240 ? 13.595 5.329 4.508 1.00 85.69 240 ALA A N 1
ATOM 1767 C CA . ALA A 1 240 ? 13.374 6.319 5.555 1.00 85.69 240 ALA A CA 1
ATOM 1768 C C . ALA A 1 240 ? 11.938 6.270 6.095 1.00 85.69 240 ALA A C 1
ATOM 1770 O O . ALA A 1 240 ? 10.996 5.916 5.371 1.00 85.69 240 ALA A O 1
ATOM 1771 N N . THR A 1 241 ? 11.773 6.646 7.363 1.00 89.62 241 THR A N 1
ATOM 1772 C CA . THR A 1 241 ? 10.470 6.771 8.025 1.00 89.62 241 THR A CA 1
ATOM 1773 C C . THR A 1 241 ? 9.478 7.554 7.165 1.00 89.62 241 THR A C 1
ATOM 1775 O O . THR A 1 241 ? 9.805 8.595 6.602 1.00 89.62 241 THR A O 1
ATOM 1778 N N . SER A 1 242 ? 8.252 7.039 7.044 1.00 93.44 242 SER A N 1
ATOM 1779 C CA . SER A 1 242 ? 7.184 7.735 6.328 1.00 93.44 242 SER A CA 1
ATOM 1780 C C . SER A 1 242 ? 6.558 8.782 7.240 1.00 93.44 242 SER A C 1
ATOM 1782 O O . SER A 1 242 ? 5.707 8.460 8.069 1.00 93.44 242 SER A O 1
ATOM 1784 N N . GLU A 1 243 ? 6.957 10.042 7.065 1.00 95.81 243 GLU A N 1
ATOM 1785 C CA . GLU A 1 243 ? 6.416 11.180 7.820 1.00 95.81 243 GLU A CA 1
ATOM 1786 C C . GLU A 1 243 ? 4.888 11.270 7.709 1.00 95.81 243 GLU A C 1
ATOM 1788 O O . GLU A 1 243 ? 4.209 11.565 8.691 1.00 95.81 243 GLU A O 1
ATOM 1793 N N . VAL A 1 244 ? 4.326 10.939 6.541 1.00 96.81 244 VAL A N 1
ATOM 1794 C CA . VAL A 1 244 ? 2.872 10.937 6.308 1.00 96.81 244 VAL A CA 1
ATOM 1795 C C . VAL A 1 244 ? 2.173 9.874 7.161 1.00 96.81 244 VAL A C 1
ATOM 1797 O O . VAL A 1 244 ? 1.133 10.148 7.764 1.00 96.81 244 VAL A O 1
ATOM 1800 N N . CYS A 1 245 ? 2.731 8.662 7.236 1.00 97.81 245 CYS A N 1
ATOM 1801 C CA . CYS A 1 245 ? 2.166 7.596 8.064 1.00 97.81 245 CYS A CA 1
ATOM 1802 C C . CYS A 1 245 ? 2.326 7.878 9.554 1.00 97.81 245 CYS A C 1
ATOM 1804 O O . CYS A 1 245 ? 1.362 7.697 10.296 1.00 97.81 245 CYS A O 1
ATOM 1806 N N . GLN A 1 246 ? 3.492 8.378 9.972 1.00 97.56 246 GLN A N 1
ATOM 1807 C CA . GLN A 1 246 ? 3.729 8.785 11.354 1.00 97.56 246 GLN A CA 1
ATOM 1808 C C . GLN A 1 246 ? 2.739 9.878 11.771 1.00 97.56 246 GLN A C 1
ATOM 1810 O O . GLN A 1 246 ? 2.008 9.705 12.739 1.00 97.56 246 GLN A O 1
ATOM 1815 N N . THR A 1 247 ? 2.609 10.937 10.966 1.00 98.06 247 THR A N 1
ATOM 1816 C CA . THR A 1 247 ? 1.665 12.039 11.213 1.00 98.06 247 THR A CA 1
ATOM 1817 C C . THR A 1 247 ? 0.226 11.540 11.331 1.00 98.06 247 THR A C 1
ATOM 1819 O O . THR A 1 247 ? -0.513 11.969 12.212 1.00 98.06 247 THR A O 1
ATOM 1822 N N . THR A 1 248 ? -0.187 10.618 10.460 1.00 98.25 248 THR A N 1
ATOM 1823 C CA . THR A 1 248 ? -1.539 10.040 10.492 1.00 98.25 248 THR A CA 1
ATOM 1824 C C . THR A 1 248 ? -1.791 9.269 11.785 1.00 98.25 248 THR A C 1
ATOM 1826 O O . THR A 1 248 ? -2.815 9.471 12.438 1.00 98.25 248 THR A O 1
ATOM 1829 N N . VAL A 1 249 ? -0.842 8.420 12.186 1.00 98.56 249 VAL A N 1
ATOM 1830 C CA . VAL A 1 249 ? -0.902 7.674 13.449 1.00 98.56 249 VAL A CA 1
ATOM 1831 C C . VAL A 1 249 ? -0.939 8.624 14.647 1.00 98.56 249 VAL A C 1
ATOM 1833 O O . VAL A 1 249 ? -1.765 8.443 15.543 1.00 98.56 249 VAL A O 1
ATOM 1836 N N . ASP A 1 250 ? -0.102 9.660 14.648 1.00 98.50 250 ASP A N 1
ATOM 1837 C CA . ASP A 1 250 ? -0.030 10.646 15.725 1.00 98.50 250 ASP A CA 1
ATOM 1838 C C . ASP A 1 250 ? -1.340 11.432 15.852 1.00 98.50 250 ASP A C 1
ATOM 1840 O O . ASP A 1 250 ? -1.841 11.617 16.960 1.00 98.50 250 ASP A O 1
ATOM 1844 N N . GLN A 1 251 ? -1.958 11.825 14.733 1.00 98.19 251 GLN A N 1
ATOM 1845 C CA . GLN A 1 251 ? -3.253 12.511 14.730 1.00 98.19 251 GLN A CA 1
ATOM 1846 C C . GLN A 1 251 ? -4.386 11.632 15.278 1.00 98.19 251 GLN A C 1
ATOM 1848 O O . GLN A 1 251 ? -5.229 12.126 16.027 1.00 98.19 251 GLN A O 1
ATOM 1853 N N . ILE A 1 252 ? -4.421 10.338 14.941 1.00 98.44 252 ILE A N 1
ATOM 1854 C CA . ILE A 1 252 ? -5.417 9.404 15.497 1.00 98.44 252 ILE A CA 1
ATOM 1855 C C . ILE A 1 252 ? -5.187 9.225 17.006 1.00 98.44 252 ILE A C 1
ATOM 1857 O O . ILE A 1 252 ? -6.128 9.285 17.799 1.00 98.44 252 ILE A O 1
ATOM 1861 N N . ASN A 1 253 ? -3.931 9.071 17.432 1.00 98.50 253 ASN A N 1
ATOM 1862 C CA . ASN A 1 253 ? -3.591 8.918 18.846 1.00 98.50 253 ASN A CA 1
ATOM 1863 C C . ASN A 1 253 ? -3.851 10.189 19.672 1.00 98.50 253 ASN A C 1
ATOM 1865 O O . ASN A 1 253 ? -4.286 10.074 20.819 1.00 98.50 253 ASN A O 1
ATOM 1869 N N . ALA A 1 254 ? -3.640 11.381 19.108 1.00 98.12 254 ALA A N 1
ATOM 1870 C CA . ALA A 1 254 ? -3.955 12.653 19.758 1.00 98.12 254 ALA A CA 1
ATOM 1871 C C . ALA A 1 254 ? -5.452 12.752 20.081 1.00 98.12 254 ALA A C 1
ATOM 1873 O O . ALA A 1 254 ? -5.823 13.052 21.213 1.00 98.12 254 ALA A O 1
ATOM 1874 N N . ARG A 1 255 ? -6.315 12.368 19.132 1.00 97.56 255 ARG A N 1
ATOM 1875 C CA . ARG A 1 255 ? -7.765 12.305 19.359 1.00 97.56 255 ARG A CA 1
ATOM 1876 C C . ARG A 1 255 ? -8.135 11.356 20.493 1.00 97.56 255 ARG A C 1
ATOM 1878 O O . ARG A 1 255 ? -8.904 11.725 21.377 1.00 97.56 255 ARG A O 1
ATOM 1885 N N . ARG A 1 256 ? -7.537 10.162 20.521 1.00 96.56 256 ARG A N 1
ATOM 1886 C CA . ARG A 1 256 ? -7.730 9.210 21.624 1.00 96.56 256 ARG A CA 1
ATOM 1887 C C . ARG A 1 256 ? -7.292 9.798 22.969 1.00 96.56 256 ARG A C 1
ATOM 1889 O O . ARG A 1 256 ? -7.980 9.590 23.965 1.00 96.56 256 ARG A O 1
ATOM 1896 N N . ALA A 1 257 ? -6.178 10.530 23.010 1.00 97.50 257 ALA A N 1
ATOM 1897 C CA . ALA A 1 257 ? -5.701 11.199 24.223 1.00 97.50 257 ALA A CA 1
ATOM 1898 C C . ALA A 1 257 ? -6.651 12.316 24.699 1.00 97.50 257 ALA A C 1
ATOM 1900 O O . ALA A 1 257 ? -6.797 12.522 25.901 1.00 97.50 257 ALA A O 1
ATOM 1901 N N . GLU A 1 258 ? -7.351 12.974 23.773 1.00 97.69 258 GLU A N 1
ATOM 1902 C CA . GLU A 1 258 ? -8.411 13.959 24.043 1.00 97.69 258 GLU A CA 1
ATOM 1903 C C . GLU A 1 258 ? -9.758 13.316 24.442 1.00 97.69 258 GLU A C 1
ATOM 1905 O O . GLU A 1 258 ? -10.730 14.017 24.716 1.00 97.69 258 GLU A O 1
ATOM 1910 N N . GLY A 1 259 ? -9.841 11.981 24.493 1.00 96.81 259 GLY A N 1
ATOM 1911 C CA . GLY A 1 259 ? -11.066 11.244 24.819 1.00 96.81 259 GLY A CA 1
ATOM 1912 C C . GLY A 1 259 ? -12.009 11.033 23.630 1.00 96.81 259 GLY A C 1
ATOM 1913 O O . GLY A 1 259 ? -13.138 10.571 23.811 1.00 96.81 259 GLY A O 1
ATOM 1914 N N . HIS A 1 260 ? -11.564 11.341 22.410 1.00 95.50 260 HIS A N 1
ATOM 1915 C CA . HIS A 1 260 ? -12.289 11.035 21.184 1.00 95.50 260 HIS A CA 1
ATOM 1916 C C . HIS A 1 260 ? -11.925 9.627 20.700 1.00 95.50 260 HIS A C 1
ATOM 1918 O O . HIS A 1 260 ? -10.848 9.392 20.155 1.00 95.50 260 HIS A O 1
ATOM 1924 N N . GLY A 1 261 ? -12.839 8.678 20.908 1.00 91.94 261 GLY A N 1
ATOM 1925 C CA . GLY A 1 261 ? -12.652 7.297 20.475 1.00 91.94 261 GLY A CA 1
ATOM 1926 C C . GLY A 1 261 ? -11.837 6.431 21.438 1.00 91.94 261 GLY A C 1
ATOM 1927 O O . GLY A 1 261 ? -11.516 6.815 22.558 1.00 91.94 261 GLY A O 1
ATOM 1928 N N . SER A 1 262 ? -11.547 5.205 21.008 1.00 91.12 262 SER A N 1
ATOM 1929 C CA . SER A 1 262 ? -10.816 4.204 21.803 1.00 91.12 262 SER A CA 1
ATOM 1930 C C . SER A 1 262 ? -9.788 3.404 21.004 1.00 91.12 262 SER A C 1
ATOM 1932 O O . SER A 1 262 ? -8.940 2.744 21.611 1.00 91.12 262 SER A O 1
ATOM 1934 N N . ALA A 1 263 ? -9.838 3.474 19.672 1.00 92.00 263 ALA A N 1
ATOM 1935 C CA . ALA A 1 263 ? -8.995 2.680 18.796 1.00 92.00 263 ALA A CA 1
ATOM 1936 C C . ALA A 1 263 ? -7.512 3.035 18.923 1.00 92.00 263 ALA A C 1
ATOM 1938 O O . ALA A 1 263 ? -7.128 4.201 18.983 1.00 92.00 263 ALA A O 1
ATOM 1939 N N . LYS A 1 264 ? -6.669 2.004 18.940 1.00 96.25 264 LYS A N 1
ATOM 1940 C CA . LYS A 1 264 ? -5.218 2.160 18.892 1.00 96.25 264 LYS A CA 1
ATOM 1941 C C . LYS A 1 264 ? -4.777 2.442 17.456 1.00 96.25 264 LYS A C 1
ATOM 1943 O O . LYS A 1 264 ? -5.190 1.732 16.538 1.00 96.25 264 LYS A O 1
ATOM 1948 N N . ALA A 1 265 ? -3.890 3.420 17.290 1.00 98.31 265 ALA A N 1
ATOM 1949 C CA . ALA A 1 265 ? -3.105 3.582 16.075 1.00 98.31 265 ALA A CA 1
ATOM 1950 C C . ALA A 1 265 ? -1.615 3.379 16.365 1.00 98.31 265 ALA A C 1
ATOM 1952 O O . ALA A 1 265 ? -1.120 3.808 17.413 1.00 98.31 265 ALA A O 1
ATOM 1953 N N . GLU A 1 266 ? -0.895 2.734 15.452 1.00 98.31 266 GLU A N 1
ATOM 1954 C CA . GLU A 1 266 ? 0.539 2.502 15.612 1.00 98.31 266 GLU A CA 1
ATOM 1955 C C . GLU A 1 266 ? 1.285 2.523 14.282 1.00 98.31 266 GLU A C 1
ATOM 1957 O O . GLU A 1 266 ? 0.780 2.064 13.258 1.00 98.31 266 GLU A O 1
ATOM 1962 N N . TYR A 1 267 ? 2.498 3.069 14.321 1.00 98.12 267 TYR A N 1
ATOM 1963 C CA . TYR A 1 267 ? 3.463 3.017 13.238 1.00 98.12 267 TYR A CA 1
ATOM 1964 C C . TYR A 1 267 ? 4.631 2.155 13.709 1.00 98.12 267 TYR A C 1
ATOM 1966 O O . TYR A 1 267 ? 5.342 2.530 14.639 1.00 98.12 267 TYR A O 1
ATOM 1974 N N . ILE A 1 268 ? 4.801 0.984 13.099 1.00 96.81 268 ILE A N 1
ATOM 1975 C CA . ILE A 1 268 ? 5.869 0.046 13.438 1.00 96.81 268 ILE A CA 1
ATOM 1976 C C . ILE A 1 268 ? 6.883 0.047 12.304 1.00 96.81 268 ILE A C 1
ATOM 1978 O O . ILE A 1 268 ? 6.569 -0.329 11.174 1.00 96.81 268 ILE A O 1
ATOM 1982 N N . LYS A 1 269 ? 8.119 0.418 12.629 1.00 93.75 269 LYS A N 1
ATOM 1983 C CA . LYS A 1 269 ? 9.280 0.251 11.761 1.00 93.75 269 LYS A CA 1
ATOM 1984 C C . LYS A 1 269 ? 10.072 -0.967 12.233 1.00 93.75 269 LYS A C 1
ATOM 1986 O O . LYS A 1 269 ? 10.579 -0.999 13.351 1.00 93.75 269 LYS A O 1
ATOM 1991 N N . LEU A 1 270 ? 10.092 -2.013 11.412 1.00 93.50 270 LEU A N 1
ATOM 1992 C CA . LEU A 1 270 ? 10.547 -3.348 11.806 1.00 93.50 270 LEU A CA 1
ATOM 1993 C C . LEU A 1 270 ? 12.031 -3.387 12.196 1.00 93.50 270 LEU A C 1
ATOM 1995 O O . LEU A 1 270 ? 12.390 -4.135 13.098 1.00 93.50 270 LEU A O 1
ATOM 1999 N N . ASP A 1 271 ? 12.883 -2.560 11.593 1.00 85.50 271 ASP A N 1
ATOM 2000 C CA . ASP A 1 271 ? 14.303 -2.447 11.954 1.00 85.50 271 ASP A CA 1
ATOM 2001 C C . ASP A 1 271 ? 14.554 -1.702 13.280 1.00 85.50 271 ASP A C 1
ATOM 2003 O O . ASP A 1 271 ? 15.642 -1.805 13.846 1.00 85.50 271 ASP A O 1
ATOM 2007 N N . GLU A 1 272 ? 13.547 -1.009 13.818 1.00 88.94 272 GLU A N 1
ATOM 2008 C CA . GLU A 1 272 ? 13.596 -0.361 15.139 1.00 88.94 272 GLU A CA 1
ATOM 2009 C C . GLU A 1 272 ? 13.028 -1.260 16.248 1.00 88.94 272 GLU A C 1
ATOM 2011 O O . GLU A 1 272 ? 13.263 -1.032 17.441 1.00 88.94 272 GLU A O 1
ATOM 2016 N N . VAL A 1 273 ? 12.329 -2.336 15.870 1.00 88.06 273 VAL A N 1
ATOM 2017 C CA . VAL A 1 273 ? 11.977 -3.408 16.797 1.00 88.06 273 VAL A CA 1
ATOM 2018 C C . VAL A 1 273 ? 13.279 -4.073 17.236 1.00 88.06 273 VAL A C 1
ATOM 2020 O O . VAL A 1 273 ? 14.060 -4.542 16.413 1.00 88.06 273 VAL A O 1
ATOM 2023 N N . LYS A 1 274 ? 13.525 -4.130 18.553 1.00 86.62 274 LYS A N 1
ATOM 2024 C CA . LYS A 1 274 ? 14.753 -4.683 19.161 1.00 86.62 274 LYS A CA 1
ATOM 2025 C C . LYS A 1 274 ? 14.835 -6.213 19.058 1.00 86.62 274 LYS A C 1
ATOM 2027 O O . LYS A 1 274 ? 15.037 -6.904 20.053 1.00 86.62 274 LYS A O 1
ATOM 2032 N N . ASN A 1 275 ? 14.661 -6.748 17.857 1.00 90.25 275 ASN A N 1
ATOM 2033 C CA . ASN A 1 275 ? 14.811 -8.148 17.525 1.00 90.25 275 ASN A CA 1
ATOM 2034 C C . ASN A 1 275 ? 15.586 -8.256 16.198 1.00 90.25 275 ASN A C 1
ATOM 2036 O O . ASN A 1 275 ? 15.091 -7.802 15.164 1.00 90.25 275 ASN A O 1
ATOM 2040 N N . PRO A 1 276 ? 16.789 -8.860 16.196 1.00 90.25 276 PRO A N 1
ATOM 2041 C CA . PRO A 1 276 ? 17.630 -8.936 15.005 1.00 90.25 276 PRO A CA 1
ATOM 2042 C C . PRO A 1 276 ? 16.986 -9.696 13.837 1.00 90.25 276 PRO A C 1
ATOM 2044 O O . PRO A 1 276 ? 17.436 -9.512 12.712 1.00 90.25 276 PRO A O 1
ATOM 2047 N N . VAL A 1 277 ? 15.931 -10.492 14.064 1.00 93.44 277 VAL A N 1
ATOM 2048 C CA . VAL A 1 277 ? 15.199 -11.204 12.997 1.00 93.44 277 VAL A CA 1
ATOM 2049 C C . VAL A 1 277 ? 14.597 -10.262 11.948 1.00 93.44 277 VAL A C 1
ATOM 2051 O O . VAL A 1 277 ? 14.381 -10.660 10.807 1.00 93.44 277 VAL A O 1
ATOM 2054 N N . PHE A 1 278 ? 14.336 -9.005 12.316 1.00 93.38 278 PHE A N 1
ATOM 2055 C CA . PHE A 1 278 ? 13.734 -8.011 11.429 1.00 93.38 278 PHE A CA 1
ATOM 2056 C C . PHE A 1 278 ? 14.750 -7.185 10.642 1.00 93.38 278 PHE A C 1
ATOM 2058 O O . PHE A 1 278 ? 14.365 -6.469 9.708 1.00 93.38 278 PHE A O 1
ATOM 2065 N N . LYS A 1 279 ? 16.045 -7.308 10.962 1.00 90.75 279 LYS A N 1
ATOM 2066 C CA . LYS A 1 279 ? 17.104 -6.718 10.145 1.00 90.75 279 LYS A CA 1
ATOM 2067 C C . LYS A 1 279 ? 16.997 -7.257 8.722 1.00 90.75 279 LYS A C 1
ATOM 2069 O O . LYS A 1 279 ? 16.774 -8.441 8.491 1.00 90.75 279 LYS A O 1
ATOM 2074 N N . GLY A 1 280 ? 17.132 -6.353 7.765 1.00 90.62 280 GLY A N 1
ATOM 2075 C CA . GLY A 1 280 ? 17.056 -6.691 6.348 1.00 90.62 280 GLY A CA 1
ATOM 2076 C C . GLY A 1 280 ? 15.642 -6.875 5.785 1.00 90.62 280 GLY A C 1
ATOM 2077 O O . GLY A 1 280 ? 15.516 -7.205 4.610 1.00 90.62 280 GLY A O 1
ATOM 2078 N N . THR A 1 281 ? 14.572 -6.663 6.558 1.00 93.25 281 THR A N 1
ATOM 2079 C CA . THR A 1 281 ? 13.201 -6.786 6.025 1.00 93.25 281 THR A CA 1
ATOM 2080 C C . THR A 1 281 ? 12.984 -5.826 4.852 1.00 93.25 281 THR A C 1
ATOM 2082 O O . THR A 1 281 ? 13.193 -4.628 4.995 1.00 93.25 281 THR A O 1
ATOM 2085 N N . THR A 1 282 ? 12.563 -6.328 3.692 1.00 91.00 282 THR A N 1
ATOM 2086 C CA . THR A 1 282 ? 12.369 -5.514 2.476 1.00 91.00 282 THR A CA 1
ATOM 2087 C C . THR A 1 282 ? 10.898 -5.148 2.265 1.00 91.00 282 THR A C 1
ATOM 2089 O O . THR A 1 282 ? 10.036 -5.545 3.046 1.00 91.00 282 THR A O 1
ATOM 2092 N N . HIS A 1 283 ? 10.586 -4.425 1.186 1.00 90.81 283 HIS A N 1
ATOM 2093 C CA . HIS A 1 283 ? 9.209 -4.057 0.841 1.00 90.81 283 HIS A CA 1
ATOM 2094 C C . HIS A 1 283 ? 8.269 -5.246 0.670 1.00 90.81 283 HIS A C 1
ATOM 2096 O O . HIS A 1 283 ? 7.135 -5.219 1.151 1.00 90.81 283 HIS A O 1
ATOM 2102 N N . MET A 1 284 ? 8.751 -6.313 0.031 1.00 88.69 284 MET A N 1
ATOM 2103 C CA . MET A 1 284 ? 8.001 -7.556 -0.157 1.00 88.69 284 MET A CA 1
ATOM 2104 C C . MET A 1 284 ? 8.173 -8.475 1.062 1.00 88.69 284 MET A C 1
ATOM 2106 O O . MET A 1 284 ? 8.498 -9.654 0.938 1.00 88.69 284 MET A O 1
ATOM 2110 N N . MET A 1 285 ? 7.984 -7.928 2.267 1.00 91.56 285 MET A N 1
ATOM 2111 C CA . MET A 1 285 ? 8.223 -8.618 3.544 1.00 91.56 285 MET A CA 1
ATOM 2112 C C . MET A 1 285 ? 7.388 -9.887 3.744 1.00 91.56 285 MET A C 1
ATOM 2114 O O . MET A 1 285 ? 7.798 -10.783 4.470 1.00 91.56 285 MET A O 1
ATOM 2118 N N . MET A 1 286 ? 6.247 -10.000 3.064 1.00 89.94 286 MET A N 1
ATOM 2119 C CA . MET A 1 286 ? 5.409 -11.204 3.042 1.00 89.94 286 MET A CA 1
ATOM 2120 C C . MET A 1 286 ? 6.028 -12.371 2.255 1.00 89.94 286 MET A C 1
ATOM 2122 O O . MET A 1 286 ? 5.586 -13.506 2.403 1.00 89.94 286 MET A O 1
ATOM 2126 N N . LEU A 1 287 ? 7.056 -12.101 1.448 1.00 86.81 287 LEU A N 1
ATOM 2127 C CA . LEU A 1 287 ? 7.835 -13.080 0.683 1.00 86.81 287 LEU A CA 1
ATOM 2128 C C . LEU A 1 287 ? 9.298 -13.148 1.151 1.00 86.81 287 LEU A C 1
ATOM 2130 O O . LEU A 1 287 ? 10.100 -13.902 0.597 1.00 86.81 287 LEU A O 1
ATOM 2134 N N . GLY A 1 288 ? 9.651 -12.362 2.172 1.00 87.88 288 GLY A N 1
ATOM 2135 C CA . GLY A 1 288 ? 10.977 -12.356 2.771 1.00 87.88 288 GLY A CA 1
ATOM 2136 C C . GLY A 1 288 ? 11.303 -13.660 3.498 1.00 87.88 288 GLY A C 1
ATOM 2137 O O . GLY A 1 288 ? 10.429 -14.462 3.833 1.00 87.88 288 GLY A O 1
ATOM 2138 N N . THR A 1 289 ? 12.577 -13.881 3.804 1.00 90.75 289 THR A N 1
ATOM 2139 C CA . THR A 1 289 ? 13.012 -15.074 4.554 1.00 90.75 289 THR A CA 1
ATOM 2140 C C . THR A 1 289 ? 12.502 -15.087 5.999 1.00 90.75 289 THR A C 1
ATOM 2142 O O . THR A 1 289 ? 12.423 -16.153 6.602 1.00 90.75 289 THR A O 1
ATOM 2145 N N . ASN A 1 290 ? 12.100 -13.927 6.523 1.00 93.69 290 ASN A N 1
ATOM 2146 C CA . ASN A 1 290 ? 11.535 -13.713 7.857 1.00 93.69 290 ASN A CA 1
ATOM 2147 C C . ASN A 1 290 ? 10.019 -13.404 7.838 1.00 93.69 290 ASN A C 1
ATOM 2149 O O . ASN A 1 290 ? 9.475 -12.874 8.806 1.00 93.69 290 ASN A O 1
ATOM 2153 N N . HIS A 1 291 ? 9.312 -13.712 6.742 1.00 92.81 291 HIS A N 1
ATOM 2154 C CA . HIS A 1 291 ? 7.898 -13.345 6.562 1.00 92.81 291 HIS A CA 1
ATOM 2155 C C . HIS A 1 291 ? 6.965 -13.859 7.671 1.00 92.81 291 HIS A C 1
ATOM 2157 O O . HIS A 1 291 ? 5.962 -13.213 7.972 1.00 92.81 291 HIS A O 1
ATOM 2163 N N . LEU A 1 292 ? 7.268 -15.006 8.291 1.00 94.69 292 LEU A N 1
ATOM 2164 C CA . LEU A 1 292 ? 6.465 -15.538 9.397 1.00 94.69 292 LEU A CA 1
ATOM 2165 C C . LEU A 1 292 ? 6.629 -14.715 10.677 1.00 94.69 292 LEU A C 1
ATOM 2167 O O . LEU A 1 292 ? 5.637 -14.488 11.364 1.00 94.69 292 LEU A O 1
ATOM 2171 N N . ASP A 1 293 ? 7.833 -14.217 10.961 1.00 95.50 293 ASP A N 1
ATOM 2172 C CA . ASP A 1 293 ? 8.076 -13.325 12.097 1.00 95.50 293 ASP A CA 1
ATOM 2173 C C . ASP A 1 293 ? 7.356 -11.986 11.891 1.00 95.50 293 ASP A C 1
ATOM 2175 O O . ASP A 1 293 ? 6.726 -11.456 12.806 1.00 95.50 293 ASP A O 1
ATOM 2179 N N . VAL A 1 294 ? 7.382 -11.462 10.660 1.00 95.69 294 VAL A N 1
ATOM 2180 C CA . VAL A 1 294 ? 6.630 -10.255 10.281 1.00 95.69 294 VAL A CA 1
ATOM 2181 C C . VAL A 1 294 ? 5.122 -10.482 10.420 1.00 95.69 294 VAL A C 1
ATOM 2183 O O . VAL A 1 294 ? 4.408 -9.630 10.954 1.00 95.69 294 VAL A O 1
ATOM 2186 N N . ALA A 1 295 ? 4.624 -11.643 9.987 1.00 94.44 295 ALA A N 1
ATOM 2187 C CA . ALA A 1 295 ? 3.223 -12.006 10.157 1.00 94.44 295 ALA A CA 1
ATOM 2188 C C . ALA A 1 295 ? 2.832 -12.063 11.640 1.00 94.44 295 ALA A C 1
ATOM 2190 O O . ALA A 1 295 ? 1.756 -11.587 11.998 1.00 94.44 295 ALA A O 1
ATOM 2191 N N . ASP A 1 296 ? 3.698 -12.586 12.509 1.00 94.56 296 ASP A N 1
ATOM 2192 C CA . ASP A 1 296 ? 3.432 -12.647 13.944 1.00 94.56 296 ASP A CA 1
ATOM 2193 C C . ASP A 1 296 ? 3.373 -11.242 14.579 1.00 94.56 296 ASP A C 1
ATOM 2195 O O . ASP A 1 296 ? 2.517 -11.018 15.433 1.00 94.56 296 ASP A O 1
ATOM 2199 N N . VAL A 1 297 ? 4.161 -10.259 14.114 1.00 95.62 297 VAL A N 1
ATOM 2200 C CA . VAL A 1 297 ? 4.014 -8.844 14.533 1.00 95.62 297 VAL A CA 1
ATOM 2201 C C . VAL A 1 297 ? 2.613 -8.319 14.214 1.00 95.62 297 VAL A C 1
ATOM 2203 O O . VAL A 1 297 ? 1.919 -7.827 15.105 1.00 95.62 297 VAL A O 1
ATOM 2206 N N . ILE A 1 298 ? 2.165 -8.469 12.962 1.00 95.06 298 ILE A N 1
ATOM 2207 C CA . ILE A 1 298 ? 0.843 -7.993 12.523 1.00 95.06 298 ILE A CA 1
ATOM 2208 C C . ILE A 1 298 ? -0.269 -8.704 13.298 1.00 95.06 298 ILE A C 1
ATOM 2210 O O . ILE A 1 298 ? -1.211 -8.066 13.771 1.00 95.06 298 ILE A O 1
ATOM 2214 N N . LEU A 1 299 ? -0.181 -10.028 13.432 1.00 93.00 299 LEU A N 1
ATOM 2215 C CA . LEU A 1 299 ? -1.209 -10.837 14.081 1.00 93.00 299 LEU A CA 1
ATOM 2216 C C . LEU A 1 299 ? -1.281 -10.584 15.586 1.00 93.00 299 LEU A C 1
ATOM 2218 O O . LEU A 1 299 ? -2.383 -10.566 16.127 1.00 93.00 299 LEU A O 1
ATOM 2222 N N . ASN A 1 300 ? -0.150 -10.383 16.264 1.00 93.94 300 ASN A N 1
ATOM 2223 C CA . ASN A 1 300 ? -0.137 -10.024 17.682 1.00 93.94 300 ASN A CA 1
ATOM 2224 C C . ASN A 1 300 ? -0.746 -8.640 17.900 1.00 93.94 300 ASN A C 1
ATOM 2226 O O . ASN A 1 300 ? -1.658 -8.510 18.710 1.00 93.94 300 ASN A O 1
ATOM 2230 N N . TRP A 1 301 ? -0.351 -7.652 17.096 1.00 95.88 301 TRP A N 1
ATOM 2231 C CA . TRP A 1 301 ? -0.947 -6.320 17.160 1.00 95.88 301 TRP A CA 1
ATOM 2232 C C . TRP A 1 301 ? -2.463 -6.354 16.918 1.00 95.88 301 TRP A C 1
ATOM 2234 O O . TRP A 1 301 ? -3.237 -5.729 17.641 1.00 95.88 301 TRP A O 1
ATOM 2244 N N . THR A 1 302 ? -2.906 -7.122 15.922 1.00 93.00 302 THR A N 1
ATOM 2245 C CA . THR A 1 302 ? -4.329 -7.269 15.579 1.00 93.00 302 THR A CA 1
ATOM 2246 C C . THR A 1 302 ? -5.113 -7.910 16.729 1.00 93.00 302 THR A C 1
ATOM 2248 O O . THR A 1 302 ? -6.185 -7.428 17.079 1.00 93.00 302 THR A O 1
ATOM 2251 N N . ASP A 1 303 ? -4.579 -8.974 17.328 1.00 91.00 303 ASP A N 1
ATOM 2252 C CA . ASP A 1 303 ? -5.186 -9.708 18.448 1.00 91.00 303 ASP A CA 1
ATOM 2253 C C . ASP A 1 303 ? -5.336 -8.837 19.707 1.00 91.00 303 ASP A C 1
ATOM 2255 O O . ASP A 1 303 ? -6.351 -8.898 20.397 1.00 91.00 303 ASP A O 1
ATOM 2259 N N . GLU A 1 304 ? -4.357 -7.971 19.972 1.00 93.56 304 GLU A N 1
ATOM 2260 C CA . GLU A 1 304 ? -4.376 -7.053 21.115 1.00 93.56 304 GLU A CA 1
ATOM 2261 C C . GLU A 1 304 ? -5.348 -5.879 20.933 1.00 93.56 304 GLU A C 1
ATOM 2263 O O . GLU A 1 304 ? -5.919 -5.392 21.911 1.00 93.56 304 GLU A O 1
ATOM 2268 N N . ASN A 1 305 ? -5.541 -5.412 19.694 1.00 94.75 305 ASN A N 1
ATOM 2269 C CA . ASN A 1 305 ? -6.203 -4.131 19.432 1.00 94.75 305 ASN A CA 1
ATOM 2270 C C . ASN A 1 305 ? -7.575 -4.247 18.757 1.00 94.75 305 ASN A C 1
ATOM 2272 O O . ASN A 1 305 ? -8.336 -3.278 18.775 1.00 94.75 305 ASN A O 1
ATOM 2276 N N . ILE A 1 306 ? -7.921 -5.401 18.180 1.00 90.75 306 ILE A N 1
ATOM 2277 C CA . ILE A 1 306 ? -9.192 -5.608 17.478 1.00 90.75 306 ILE A CA 1
ATOM 2278 C C . ILE A 1 306 ? -10.075 -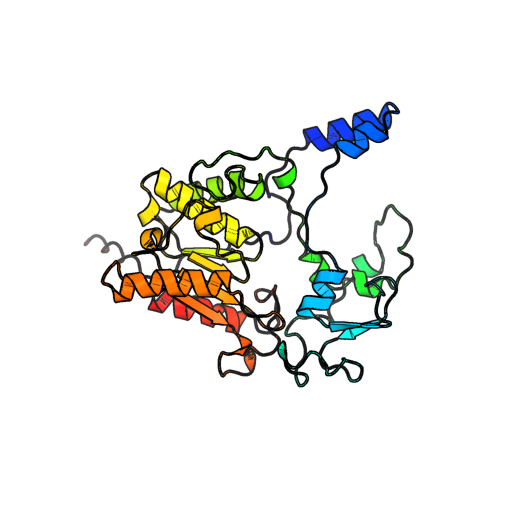6.575 18.274 1.00 90.75 306 ILE A C 1
ATOM 2280 O O . ILE A 1 306 ? -9.768 -7.765 18.361 1.00 90.75 306 ILE A O 1
ATOM 2284 N N . PRO A 1 307 ? -11.220 -6.118 18.817 1.00 79.56 307 PRO A N 1
ATOM 2285 C CA . PRO A 1 307 ? -12.108 -6.980 19.582 1.00 79.56 307 PRO A CA 1
ATOM 2286 C C . PRO A 1 307 ? -12.615 -8.160 18.750 1.00 79.56 307 PRO A C 1
ATOM 2288 O O . PRO A 1 307 ? -13.223 -7.983 17.689 1.00 79.56 307 PRO A O 1
ATOM 2291 N N . LEU A 1 308 ? -12.440 -9.376 19.271 1.00 70.44 308 LEU A N 1
ATOM 2292 C CA . LEU A 1 308 ? -13.030 -10.566 18.669 1.00 70.44 308 LEU A CA 1
ATOM 2293 C C . LEU A 1 308 ? -14.557 -10.437 18.643 1.00 70.44 308 LEU A C 1
ATOM 2295 O O . LEU A 1 308 ? -15.194 -10.027 19.620 1.00 70.44 308 LEU A O 1
ATOM 2299 N N . LYS A 1 309 ? -15.169 -10.844 17.525 1.00 63.31 309 LYS A N 1
ATOM 2300 C CA . LYS A 1 309 ? -16.624 -10.993 17.444 1.00 63.31 309 LYS A CA 1
ATOM 2301 C C . LYS A 1 309 ? -17.041 -11.949 18.563 1.00 63.31 309 LYS A C 1
ATOM 2303 O O . LYS A 1 309 ? -16.623 -13.106 18.550 1.00 63.31 309 LYS A O 1
ATOM 2308 N N . LYS A 1 310 ? -17.847 -11.480 19.529 1.00 55.78 310 LYS A N 1
ATOM 2309 C CA . LYS A 1 310 ? -18.448 -12.362 20.544 1.00 55.78 310 LYS A CA 1
ATOM 2310 C C . LYS A 1 310 ? -19.071 -13.533 19.796 1.00 55.78 310 LYS A C 1
ATOM 2312 O O . LYS A 1 310 ? -19.928 -13.312 18.938 1.00 55.78 310 LYS A O 1
ATOM 2317 N N . ALA A 1 311 ? -18.597 -14.749 20.072 1.00 51.56 311 ALA A N 1
ATOM 2318 C CA . ALA A 1 311 ? -19.166 -15.946 19.479 1.00 51.56 311 ALA A CA 1
ATOM 2319 C C . ALA A 1 311 ? -20.677 -15.884 19.704 1.00 51.56 311 ALA A C 1
ATOM 2321 O O . ALA A 1 311 ? -21.119 -15.729 20.846 1.00 51.56 311 ALA A O 1
ATOM 2322 N N . ALA A 1 312 ? -21.457 -15.922 18.620 1.00 49.94 312 ALA A N 1
ATOM 2323 C CA . ALA A 1 312 ? -22.900 -16.048 18.729 1.00 49.94 312 ALA A CA 1
ATOM 2324 C C . ALA A 1 312 ? -23.146 -17.258 19.631 1.00 49.94 312 ALA A C 1
ATOM 2326 O O . ALA A 1 312 ? -22.675 -18.357 19.321 1.00 49.94 312 ALA A O 1
ATOM 2327 N N . GLY A 1 313 ? -23.747 -17.020 20.801 1.00 41.25 313 GLY A N 1
ATOM 2328 C CA . GLY A 1 313 ? -23.958 -18.059 21.797 1.00 41.25 313 GLY A CA 1
ATOM 2329 C C . GLY A 1 313 ? -24.567 -19.267 21.105 1.00 41.25 313 GLY A C 1
ATOM 2330 O O . GLY A 1 313 ? -25.539 -19.117 20.363 1.00 41.25 313 GLY A O 1
ATOM 2331 N N . LYS A 1 314 ? -23.958 -20.447 21.288 1.00 38.12 314 LYS A N 1
ATOM 2332 C CA . LYS A 1 314 ? -24.540 -21.698 20.794 1.00 38.12 314 LYS A CA 1
ATOM 2333 C C . LYS A 1 314 ? -26.020 -21.694 21.191 1.00 38.12 314 LYS A C 1
ATOM 2335 O O . LYS A 1 314 ? -26.292 -21.457 22.374 1.00 38.12 314 LYS A O 1
ATOM 2340 N N . PRO A 1 315 ? -26.962 -21.926 20.259 1.00 40.47 315 PRO A N 1
ATOM 2341 C CA . PRO A 1 315 ? -28.349 -22.104 20.648 1.00 40.47 315 PRO A CA 1
ATOM 2342 C C . PRO A 1 315 ? -28.365 -23.231 21.678 1.00 40.47 315 PRO A C 1
ATOM 2344 O O . PRO A 1 315 ? -27.818 -24.311 21.432 1.00 40.47 315 PRO A O 1
ATOM 2347 N N . LYS A 1 316 ? -28.892 -22.937 22.870 1.00 42.56 316 LYS A N 1
ATOM 2348 C CA . LYS A 1 316 ? -29.167 -23.974 23.860 1.00 42.56 316 LYS A CA 1
ATOM 2349 C C . LYS A 1 316 ? -30.113 -24.959 23.171 1.00 42.56 316 LYS A C 1
ATOM 2351 O O . LYS A 1 316 ? -31.188 -24.549 22.741 1.00 42.56 316 LYS A O 1
ATOM 2356 N N . LYS A 1 317 ? -29.640 -26.189 22.967 1.00 45.59 317 LYS A N 1
ATOM 2357 C CA . LYS A 1 317 ? -30.512 -27.316 22.638 1.00 45.59 317 LYS A CA 1
ATOM 2358 C C . LYS A 1 317 ? -31.396 -27.619 23.836 1.00 45.59 317 LYS A C 1
ATOM 2360 O O . LYS A 1 317 ? -30.886 -27.452 24.969 1.00 45.59 317 LYS A O 1
#

Mean predicted aligned error: 7.69 Å

Secondary structure (DSSP, 8-state):
-GGG--EEEE---SS--S---HHHHHHHHHHHHTT-HHHHHHHS-------HHHHHHHHTEEEESTT--TTTSEEEETTSTTS-GGGTTTS-SSS--SS-TT-B-HHHHTTTT--SPPPSS-HHHHTBGGGGG----GGGGS--EE-TTSSSSEEPGGGTHHHHHHHHHHHHHTSEEEEEETTHHHHHHHHHHHHHHTT-GGGEEEEEEES----SGGGT--GGGGTTS-EEEEE-SSS---HHHHHHHHHHHHHHHTTS----EEEEETTTSS-GGGTT--TTTTSSTTHHHHHHHHHHHHHHHSPPPPP-PPP--

Radius of gyration: 21.97 Å; Cα contacts (8 Å, |Δi|>4): 540; chains: 1; bounding box: 63×44×65 Å